Protein AF-A0A7V9KJX8-F1 (afdb_monomer_lite)

Structure (mmCIF, N/CA/C/O backbone):
data_AF-A0A7V9KJX8-F1
#
_entry.id   AF-A0A7V9KJX8-F1
#
loop_
_atom_site.group_PDB
_atom_site.id
_atom_site.type_symbol
_atom_site.label_atom_id
_atom_site.label_alt_id
_atom_site.label_comp_id
_atom_site.label_asym_id
_atom_site.label_entity_id
_atom_site.label_seq_id
_atom_site.pdbx_PDB_ins_code
_atom_site.Cartn_x
_atom_site.Cartn_y
_atom_site.Cartn_z
_atom_site.occupancy
_atom_site.B_iso_or_equiv
_atom_site.auth_seq_id
_atom_site.auth_comp_id
_atom_site.auth_asym_id
_atom_site.auth_atom_id
_atom_site.pdbx_PDB_model_num
ATOM 1 N N . MET A 1 1 ? 19.520 8.390 -4.451 1.00 89.50 1 MET A N 1
ATOM 2 C CA . MET A 1 1 ? 18.160 7.842 -4.255 1.00 89.50 1 MET A CA 1
ATOM 3 C C . MET A 1 1 ? 18.009 6.918 -3.041 1.00 89.50 1 MET A C 1
ATOM 5 O O . MET A 1 1 ? 16.887 6.724 -2.608 1.00 89.50 1 MET A O 1
ATOM 9 N N . ALA A 1 2 ? 19.070 6.344 -2.444 1.00 91.50 2 ALA A N 1
ATOM 10 C CA . ALA A 1 2 ? 18.899 5.399 -1.322 1.00 91.50 2 ALA A CA 1
ATOM 11 C C . ALA A 1 2 ? 18.157 5.995 -0.106 1.00 91.50 2 ALA A C 1
ATOM 13 O O . ALA A 1 2 ? 17.229 5.384 0.414 1.00 91.50 2 ALA A O 1
ATOM 14 N N . PHE A 1 3 ? 18.533 7.205 0.323 1.00 93.56 3 PHE A N 1
ATOM 15 C CA . PHE A 1 3 ? 17.896 7.894 1.453 1.00 93.56 3 PHE A CA 1
ATOM 16 C C . PHE A 1 3 ? 16.408 8.188 1.200 1.00 93.56 3 PHE A C 1
ATOM 18 O O . PHE A 1 3 ? 15.556 7.862 2.022 1.00 93.56 3 PHE A O 1
ATOM 25 N N . THR A 1 4 ? 16.094 8.774 0.046 1.00 94.94 4 THR A N 1
ATOM 26 C CA . THR A 1 4 ? 14.734 9.136 -0.373 1.00 94.94 4 THR A CA 1
ATOM 27 C C . THR A 1 4 ? 13.842 7.911 -0.533 1.00 94.94 4 THR A C 1
ATOM 29 O O . THR A 1 4 ? 12.738 7.893 0.011 1.00 94.94 4 THR A O 1
ATOM 32 N N . LEU A 1 5 ? 14.334 6.855 -1.187 1.00 94.19 5 LEU A N 1
ATOM 33 C CA . LEU A 1 5 ? 13.596 5.602 -1.349 1.00 94.19 5 LEU A CA 1
ATOM 34 C C . LEU A 1 5 ? 13.370 4.899 -0.003 1.00 94.19 5 LEU A C 1
ATOM 36 O O . LEU A 1 5 ? 12.263 4.439 0.272 1.00 94.19 5 LEU A O 1
ATOM 40 N N . GLY A 1 6 ? 14.386 4.883 0.868 1.00 94.81 6 GLY A N 1
ATOM 41 C CA . GLY A 1 6 ? 14.296 4.306 2.211 1.00 94.81 6 GLY A CA 1
ATOM 42 C C . GLY A 1 6 ? 13.261 4.995 3.106 1.00 94.81 6 GLY A C 1
ATOM 43 O O . GLY A 1 6 ? 12.604 4.334 3.906 1.00 94.81 6 GLY A O 1
ATOM 44 N N . PHE A 1 7 ? 13.052 6.305 2.947 1.00 94.00 7 PHE A N 1
ATOM 45 C CA . PHE A 1 7 ? 11.950 7.009 3.611 1.00 94.00 7 PHE A CA 1
ATOM 46 C C . PHE A 1 7 ? 10.600 6.747 2.943 1.00 94.00 7 PHE A C 1
ATOM 48 O O . PHE A 1 7 ? 9.603 6.514 3.630 1.00 94.00 7 PHE A O 1
ATOM 55 N N . HIS A 1 8 ? 10.554 6.781 1.611 1.00 96.62 8 HIS A N 1
ATOM 56 C CA . HIS A 1 8 ? 9.314 6.619 0.864 1.00 96.62 8 HIS A CA 1
ATOM 57 C C . HIS A 1 8 ? 8.680 5.242 1.079 1.00 96.62 8 HIS A C 1
ATOM 59 O O . HIS A 1 8 ? 7.468 5.164 1.262 1.00 96.62 8 HIS A O 1
ATOM 65 N N . ILE A 1 9 ? 9.473 4.166 1.143 1.00 96.00 9 ILE A N 1
ATOM 66 C CA . ILE A 1 9 ? 8.938 2.803 1.282 1.00 96.00 9 ILE A CA 1
ATOM 67 C C . ILE A 1 9 ? 8.135 2.609 2.575 1.00 96.00 9 ILE A C 1
ATOM 69 O O . ILE A 1 9 ? 7.131 1.903 2.579 1.00 96.00 9 ILE A O 1
ATOM 73 N N . ILE A 1 10 ? 8.502 3.302 3.659 1.00 95.44 10 ILE A N 1
ATOM 74 C CA . ILE A 1 10 ? 7.750 3.274 4.923 1.00 95.44 10 ILE A CA 1
ATOM 75 C C . ILE A 1 10 ? 6.333 3.819 4.701 1.00 95.44 10 ILE A C 1
ATOM 77 O O . ILE A 1 10 ? 5.348 3.215 5.130 1.00 95.44 10 ILE A O 1
ATOM 81 N N . LEU A 1 11 ? 6.232 4.960 4.014 1.00 95.88 11 LEU A N 1
ATOM 82 C CA . LEU A 1 11 ? 4.965 5.626 3.717 1.00 95.88 11 LEU A CA 1
ATOM 83 C C . LEU A 1 11 ? 4.159 4.861 2.664 1.00 95.88 11 LEU A C 1
ATOM 85 O O . LEU A 1 11 ? 2.943 4.761 2.796 1.00 95.88 11 LEU A O 1
ATOM 89 N N . SER A 1 12 ? 4.835 4.287 1.670 1.00 95.94 12 SER A N 1
ATOM 90 C CA . SER A 1 12 ? 4.232 3.475 0.615 1.00 95.94 12 SER A CA 1
ATOM 91 C C . SER A 1 12 ? 3.572 2.219 1.192 1.00 95.94 12 SER A C 1
ATOM 93 O O . SER A 1 12 ? 2.381 2.006 0.975 1.00 95.94 12 SER A O 1
ATOM 95 N N . CYS A 1 13 ? 4.268 1.464 2.054 1.00 97.25 13 CYS A N 1
ATOM 96 C CA . CYS A 1 13 ? 3.677 0.317 2.752 1.00 97.25 13 CYS A CA 1
ATOM 97 C C . CYS A 1 13 ? 2.411 0.706 3.528 1.00 97.25 13 CYS A C 1
ATOM 99 O O . CYS A 1 13 ? 1.401 0.001 3.469 1.00 97.25 13 CYS A O 1
ATOM 101 N N . ILE A 1 14 ? 2.448 1.848 4.230 1.00 96.88 14 ILE A N 1
ATOM 102 C CA . ILE A 1 14 ? 1.286 2.388 4.947 1.00 96.88 14 ILE A CA 1
ATOM 103 C C . ILE A 1 14 ? 0.143 2.717 3.985 1.00 96.88 14 ILE A C 1
ATOM 105 O O . ILE A 1 14 ? -0.990 2.328 4.270 1.00 96.88 14 ILE A O 1
ATOM 109 N N . GLY A 1 15 ? 0.428 3.398 2.873 1.00 95.75 15 GLY A N 1
ATOM 110 C CA . GLY A 1 15 ? -0.557 3.723 1.840 1.00 95.75 15 GLY A CA 1
ATOM 111 C C . GLY A 1 15 ? -1.261 2.477 1.311 1.00 95.75 15 GLY A C 1
ATOM 112 O O . GLY A 1 15 ? -2.482 2.422 1.307 1.00 95.75 15 GLY A O 1
ATOM 113 N N . VAL A 1 16 ? -0.502 1.421 1.012 1.00 97.38 16 VAL A N 1
ATOM 114 C CA . VAL A 1 16 ? -1.039 0.174 0.451 1.00 97.38 16 VAL A CA 1
ATOM 115 C C . VAL A 1 16 ? -1.925 -0.593 1.443 1.00 97.38 16 VAL A C 1
ATOM 117 O O . VAL A 1 16 ? -2.997 -1.074 1.074 1.00 97.38 16 VAL A O 1
ATOM 120 N N . ALA A 1 17 ? -1.500 -0.743 2.703 1.00 98.19 17 ALA A N 1
ATOM 121 C CA . ALA A 1 17 ? -2.144 -1.689 3.622 1.00 98.19 17 ALA A CA 1
ATOM 122 C C . ALA A 1 17 ? -3.071 -1.056 4.676 1.00 98.19 17 ALA A C 1
ATOM 124 O O . ALA A 1 17 ? -4.019 -1.707 5.130 1.00 98.19 17 ALA A O 1
ATOM 125 N N . LEU A 1 18 ? -2.860 0.203 5.081 1.00 98.25 18 LEU A N 1
ATOM 126 C CA . LEU A 1 18 ? -3.718 0.853 6.084 1.00 98.25 18 LEU A CA 1
ATOM 127 C C . LEU A 1 18 ? -5.186 0.993 5.625 1.00 98.25 18 LEU A C 1
ATOM 129 O O . LEU A 1 18 ? -6.072 0.749 6.455 1.00 98.25 18 LEU A O 1
ATOM 133 N N . PRO A 1 19 ? -5.492 1.299 4.345 1.00 98.19 19 PRO A N 1
ATOM 134 C CA . PRO A 1 19 ? -6.868 1.314 3.849 1.00 98.19 19 PRO A CA 1
ATOM 135 C C . PRO A 1 19 ? -7.586 -0.028 4.011 1.00 98.19 19 PRO A C 1
ATOM 137 O O . PRO A 1 19 ? -8.769 -0.057 4.355 1.00 98.19 19 PRO A O 1
ATOM 140 N N . ALA A 1 20 ? -6.879 -1.151 3.857 1.00 98.38 20 ALA A N 1
ATOM 141 C CA . ALA A 1 20 ? -7.463 -2.469 4.083 1.00 98.38 20 ALA A CA 1
ATOM 142 C C . ALA A 1 20 ? -7.834 -2.673 5.561 1.00 98.38 20 ALA A C 1
ATOM 144 O O . ALA A 1 20 ? -8.936 -3.131 5.864 1.00 98.38 20 ALA A O 1
ATOM 145 N N . MET A 1 21 ? -6.976 -2.249 6.496 1.00 98.38 21 MET A N 1
ATOM 146 C CA . MET A 1 21 ? -7.280 -2.302 7.935 1.00 98.38 21 MET A CA 1
ATOM 147 C C . MET A 1 21 ? -8.504 -1.443 8.284 1.00 98.38 21 MET A C 1
ATOM 149 O O . MET A 1 21 ? -9.375 -1.871 9.046 1.00 98.38 21 MET A O 1
ATOM 153 N N . MET A 1 22 ? -8.602 -0.247 7.693 1.00 97.94 22 MET A N 1
ATOM 154 C CA . MET A 1 22 ? -9.764 0.638 7.828 1.00 97.94 22 MET A CA 1
ATOM 155 C C . MET A 1 22 ? -11.052 -0.032 7.356 1.00 97.94 22 MET A C 1
ATOM 157 O O . MET A 1 22 ? -12.045 -0.009 8.085 1.00 97.94 22 MET A O 1
ATOM 161 N N . LEU A 1 23 ? -11.027 -0.658 6.177 1.00 98.38 23 LEU A N 1
ATOM 162 C CA . LEU A 1 23 ? -12.183 -1.358 5.625 1.00 98.38 23 LEU A CA 1
ATOM 163 C C . LEU A 1 23 ? -12.586 -2.572 6.456 1.00 98.38 23 LEU A C 1
ATOM 165 O O . LEU A 1 23 ? -13.778 -2.794 6.649 1.00 98.38 23 LEU A O 1
ATOM 169 N N . ILE A 1 24 ? -11.633 -3.337 6.993 1.00 98.56 24 ILE A N 1
ATOM 170 C CA . ILE A 1 24 ? -11.936 -4.466 7.885 1.00 98.56 24 ILE A CA 1
ATOM 171 C C . ILE A 1 24 ? -12.647 -3.967 9.151 1.00 98.56 24 ILE A C 1
ATOM 173 O O . ILE A 1 24 ? -13.655 -4.546 9.570 1.00 98.56 24 ILE A O 1
ATOM 177 N N . ALA A 1 25 ? -12.163 -2.870 9.744 1.00 98.50 25 ALA A N 1
ATOM 178 C CA . ALA A 1 25 ? -12.805 -2.251 10.900 1.00 98.50 25 ALA A CA 1
ATOM 179 C C . ALA A 1 25 ? -14.208 -1.717 10.564 1.00 98.50 25 ALA A C 1
ATOM 181 O O . ALA A 1 25 ? -15.149 -1.955 11.324 1.00 98.50 25 ALA A O 1
ATOM 182 N N . GLU A 1 26 ? -14.383 -1.061 9.413 1.00 98.56 26 GLU A N 1
ATOM 183 C CA . GLU A 1 26 ? -15.695 -0.577 8.980 1.00 98.56 26 GLU A CA 1
ATOM 184 C C . GLU A 1 26 ? -16.665 -1.732 8.707 1.00 98.56 26 GLU A C 1
ATOM 186 O O . GLU A 1 26 ? -17.787 -1.715 9.215 1.00 98.56 26 GLU A O 1
ATOM 191 N N . TYR A 1 27 ? -16.241 -2.754 7.962 1.00 98.50 27 TYR A N 1
ATOM 192 C CA . TYR A 1 27 ? -17.042 -3.943 7.672 1.00 98.50 27 TYR A CA 1
ATOM 193 C C . TYR A 1 27 ? -17.543 -4.595 8.959 1.00 98.50 27 TYR A C 1
ATOM 195 O O . TYR A 1 27 ? -18.741 -4.843 9.107 1.00 98.50 27 TYR A O 1
ATOM 203 N N . ARG A 1 28 ? -16.639 -4.818 9.923 1.00 97.75 28 ARG A N 1
ATOM 204 C CA . ARG A 1 28 ? -16.985 -5.353 11.244 1.00 97.75 28 ARG A CA 1
ATOM 205 C C . ARG A 1 28 ? -18.002 -4.456 11.949 1.00 97.75 28 ARG A C 1
ATOM 207 O O . ARG A 1 28 ? -19.013 -4.961 12.436 1.00 97.75 28 ARG A O 1
ATOM 214 N N . GLY A 1 29 ? -17.747 -3.149 11.981 1.00 97.81 29 GLY A N 1
ATOM 215 C CA . GLY A 1 29 ? -18.630 -2.161 12.598 1.00 97.81 29 GLY A CA 1
ATOM 216 C C . GLY A 1 29 ? -20.040 -2.195 12.024 1.00 97.81 29 GLY A C 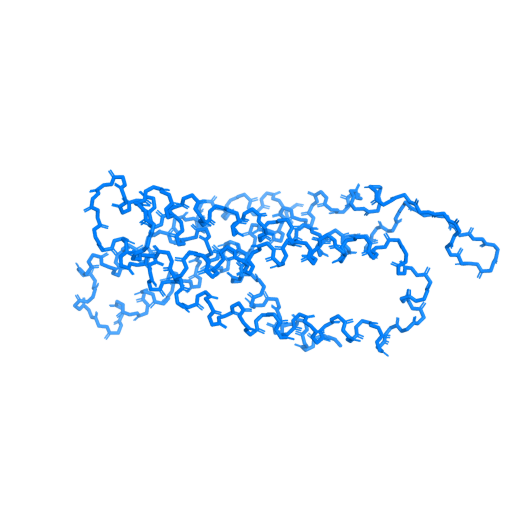1
ATOM 217 O O . GLY A 1 29 ? -21.012 -2.232 12.770 1.00 97.81 29 GLY A O 1
ATOM 218 N N . ARG A 1 30 ? -20.167 -2.281 10.698 1.00 97.12 30 ARG A N 1
ATOM 219 C CA . ARG A 1 30 ? -21.469 -2.330 10.020 1.00 97.12 30 ARG A CA 1
ATOM 220 C C . ARG A 1 30 ? -22.182 -3.657 10.181 1.00 97.12 30 ARG A C 1
ATOM 222 O O . ARG A 1 30 ? -23.383 -3.667 10.422 1.00 97.12 30 ARG A O 1
ATOM 229 N N . LYS A 1 31 ? -21.457 -4.766 10.047 1.00 97.62 31 LYS A N 1
ATOM 230 C CA . LYS A 1 31 ? -22.029 -6.111 10.142 1.00 97.62 31 LYS A CA 1
ATOM 231 C C . LYS A 1 31 ? -22.550 -6.418 11.545 1.00 97.62 31 LYS A C 1
ATOM 233 O O . LYS A 1 31 ? -23.554 -7.108 11.672 1.00 97.62 31 LYS A O 1
ATOM 238 N N . HIS A 1 32 ? -21.869 -5.921 12.576 1.00 96.81 32 HIS A N 1
ATOM 239 C CA . HIS A 1 32 ? -22.172 -6.245 13.972 1.00 96.81 32 HIS A CA 1
ATOM 240 C C . HIS A 1 32 ? -22.785 -5.088 14.773 1.00 96.81 32 HIS A C 1
ATOM 242 O O . HIS A 1 32 ? -23.042 -5.264 15.959 1.00 96.81 32 HIS A O 1
ATOM 248 N N . GLY A 1 33 ? -23.008 -3.917 14.165 1.00 96.12 33 GLY A N 1
ATOM 249 C CA . GLY A 1 33 ? -23.474 -2.726 14.889 1.00 96.12 33 GLY A CA 1
ATOM 250 C C . GLY A 1 33 ? -22.463 -2.215 15.925 1.00 96.12 33 GLY A C 1
ATOM 251 O O . GLY A 1 33 ? -22.847 -1.673 16.957 1.00 96.12 33 GLY A O 1
ATOM 252 N N . ASP A 1 34 ? -21.167 -2.428 15.683 1.00 97.19 34 ASP A N 1
ATOM 253 C CA . ASP A 1 34 ? -20.089 -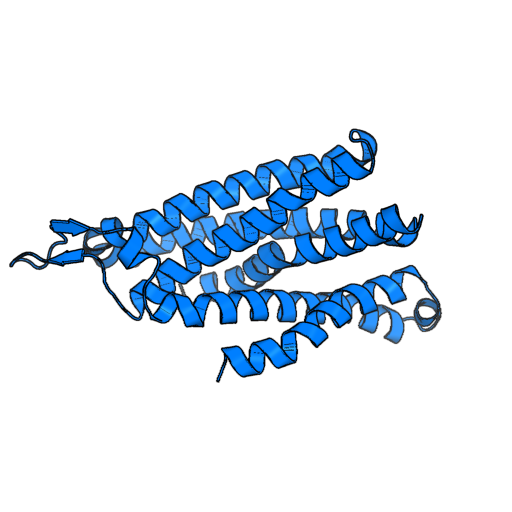2.058 16.601 1.00 97.19 34 ASP A CA 1
ATOM 254 C C . ASP A 1 34 ? -19.596 -0.632 16.304 1.00 97.19 34 ASP A C 1
ATOM 256 O O . ASP A 1 34 ? -18.701 -0.407 15.481 1.00 97.19 34 ASP A O 1
ATOM 260 N N . GLU A 1 35 ? -20.180 0.343 17.002 1.00 97.31 35 GLU A N 1
ATOM 261 C CA . GLU A 1 35 ? -19.825 1.766 16.891 1.00 97.31 35 GLU A CA 1
ATOM 262 C C . GLU A 1 35 ? -18.349 2.049 17.214 1.00 97.31 35 GLU A C 1
ATOM 264 O O . GLU A 1 35 ? -17.760 3.001 16.697 1.00 97.31 35 GLU A O 1
ATOM 269 N N . VAL A 1 36 ? -17.704 1.212 18.032 1.00 97.69 36 VAL A N 1
ATOM 270 C CA . VAL A 1 36 ? -16.283 1.376 18.356 1.00 97.69 36 VAL A CA 1
ATOM 271 C C . VAL A 1 36 ? -15.405 0.970 17.175 1.00 97.69 36 VAL A C 1
ATOM 273 O O . VAL A 1 36 ? -14.393 1.627 16.924 1.00 97.69 36 VAL A O 1
ATOM 276 N N . ALA A 1 37 ? -15.790 -0.061 16.422 1.00 98.12 37 ALA A N 1
ATOM 277 C CA . ALA A 1 37 ? -15.108 -0.432 15.183 1.00 98.12 37 ALA A CA 1
ATOM 278 C C . ALA A 1 37 ? -15.278 0.646 14.092 1.00 98.12 37 ALA A C 1
ATOM 280 O O . ALA A 1 37 ? -14.320 0.960 13.383 1.00 98.12 37 ALA A O 1
ATOM 281 N N . LEU A 1 38 ? -16.450 1.291 14.012 1.00 98.12 38 LEU A N 1
ATOM 282 C CA . LEU A 1 38 ? -16.672 2.437 13.116 1.00 98.12 38 LEU A CA 1
ATOM 283 C C . LEU A 1 38 ? -15.835 3.665 13.518 1.00 98.12 38 LEU A C 1
ATOM 285 O O . LEU A 1 38 ? -15.227 4.308 12.659 1.00 98.12 38 LEU A O 1
ATOM 289 N N . ASP A 1 39 ? -15.753 3.980 14.817 1.00 97.75 39 ASP A N 1
ATOM 290 C CA . ASP A 1 39 ? -14.865 5.032 15.341 1.00 97.75 39 ASP A CA 1
ATOM 291 C C . ASP A 1 39 ? -13.395 4.731 15.013 1.00 97.75 39 ASP A C 1
ATOM 293 O O . ASP A 1 39 ? -12.642 5.631 14.641 1.00 97.75 39 ASP A O 1
ATOM 297 N N . LEU A 1 40 ? -12.987 3.463 15.094 1.00 97.81 40 LEU A N 1
ATOM 298 C CA . LEU A 1 40 ? -11.639 3.024 14.746 1.00 97.81 40 LEU A CA 1
ATOM 299 C C . LEU A 1 40 ? -11.331 3.246 13.258 1.00 97.81 40 LEU A C 1
ATOM 301 O O . LEU A 1 40 ? -10.337 3.900 12.941 1.00 97.81 40 LEU A O 1
ATOM 305 N N . ALA A 1 41 ? -12.218 2.804 12.361 1.00 98.25 41 ALA A N 1
ATOM 306 C CA . ALA A 1 41 ? -12.088 3.022 10.920 1.00 98.25 41 ALA A CA 1
ATOM 307 C C . ALA A 1 41 ? -11.982 4.518 10.567 1.00 98.25 41 ALA A C 1
ATOM 309 O O . ALA A 1 41 ? -11.137 4.914 9.764 1.00 98.25 41 ALA A O 1
ATOM 310 N N . ARG A 1 42 ? -12.782 5.374 11.221 1.00 97.50 42 ARG A N 1
ATOM 311 C CA . ARG A 1 42 ? -12.737 6.836 11.042 1.00 97.50 42 ARG A CA 1
ATOM 312 C C . ARG A 1 42 ? -11.459 7.471 11.595 1.00 97.50 42 ARG A C 1
ATOM 314 O O . ARG A 1 42 ? -10.982 8.474 11.068 1.00 97.50 42 ARG A O 1
ATOM 321 N N . ARG A 1 43 ? -10.904 6.949 12.690 1.00 97.00 43 ARG A N 1
ATOM 322 C CA . ARG A 1 43 ? -9.626 7.432 13.243 1.00 97.00 43 ARG A CA 1
ATOM 323 C C . ARG A 1 43 ? -8.471 7.085 12.318 1.00 97.00 43 ARG A C 1
ATOM 325 O O . ARG A 1 43 ? -7.666 7.960 12.008 1.00 97.00 43 ARG A O 1
ATOM 332 N N . TRP A 1 44 ? -8.420 5.839 11.862 1.00 98.19 44 TRP A N 1
ATOM 333 C CA . TRP A 1 44 ? -7.406 5.380 10.922 1.00 98.19 44 TRP A CA 1
ATOM 334 C C . TRP A 1 44 ? -7.492 6.116 9.589 1.00 98.19 44 TRP A C 1
ATOM 336 O O . TRP A 1 44 ? -6.452 6.495 9.070 1.00 98.19 44 TRP A O 1
ATOM 346 N N . SER A 1 45 ? -8.691 6.460 9.105 1.00 96.81 45 SER A N 1
ATOM 347 C CA . SER A 1 45 ? -8.835 7.235 7.865 1.00 96.81 45 SER A CA 1
ATOM 348 C C . SER A 1 45 ? -8.209 8.624 7.928 1.00 96.81 45 SER A C 1
ATOM 350 O O . SER A 1 45 ? -7.671 9.102 6.936 1.00 96.81 45 SER A O 1
ATOM 352 N N . LYS A 1 46 ? -8.241 9.279 9.093 1.00 95.69 46 LYS A N 1
ATOM 353 C CA . LYS A 1 46 ? -7.559 10.567 9.285 1.00 95.69 46 LYS A CA 1
ATOM 354 C C . LYS A 1 46 ? -6.042 10.409 9.257 1.00 95.69 46 LYS A C 1
ATOM 356 O O . LYS A 1 46 ? -5.364 11.243 8.670 1.00 95.69 46 LYS A O 1
ATOM 361 N N . ALA A 1 47 ? -5.519 9.353 9.883 1.00 95.88 47 ALA A N 1
ATOM 362 C CA . ALA A 1 47 ? -4.091 9.051 9.846 1.00 95.88 47 ALA A CA 1
ATOM 363 C C . ALA A 1 47 ? -3.637 8.700 8.420 1.00 95.88 47 ALA A C 1
ATOM 365 O O . ALA A 1 47 ? -2.646 9.251 7.951 1.00 95.88 47 ALA A O 1
ATOM 366 N N . ALA A 1 48 ? -4.409 7.865 7.717 1.00 95.62 48 ALA A N 1
ATOM 367 C CA . ALA A 1 48 ? -4.171 7.508 6.324 1.00 95.62 48 ALA A CA 1
ATOM 368 C C . ALA A 1 48 ? -4.109 8.749 5.428 1.00 95.62 48 ALA A C 1
ATOM 370 O O . ALA A 1 48 ? -3.181 8.864 4.646 1.00 95.62 48 ALA A O 1
ATOM 371 N N . ALA A 1 49 ? -5.010 9.722 5.604 1.00 93.94 49 ALA A N 1
ATOM 372 C CA . ALA A 1 49 ? -5.000 10.968 4.833 1.00 93.94 49 ALA A CA 1
ATOM 373 C C . ALA A 1 49 ? -3.678 11.742 4.950 1.00 93.94 49 ALA A C 1
ATOM 375 O O . ALA A 1 49 ? -3.113 12.184 3.953 1.00 93.94 49 ALA A O 1
ATOM 376 N N . VAL A 1 50 ? -3.189 11.909 6.183 1.00 95.62 50 VAL A N 1
ATOM 377 C CA . VAL A 1 50 ? -1.947 12.645 6.454 1.00 95.62 50 VAL A CA 1
ATOM 378 C C . VAL A 1 50 ? -0.750 11.884 5.893 1.00 95.62 50 VAL A C 1
ATOM 380 O O . VAL A 1 50 ? 0.089 12.471 5.217 1.00 95.62 50 VAL A O 1
ATOM 383 N N . LEU A 1 51 ? -0.682 10.575 6.141 1.00 95.31 51 LEU A N 1
ATOM 384 C CA . LEU A 1 51 ? 0.431 9.735 5.695 1.00 95.31 51 LEU A CA 1
ATOM 385 C C . LEU A 1 51 ? 0.457 9.597 4.169 1.00 95.31 51 LEU A C 1
ATOM 387 O O . LEU A 1 51 ? 1.531 9.672 3.581 1.00 95.31 51 LEU A O 1
ATOM 391 N N . PHE A 1 52 ? -0.710 9.505 3.530 1.00 93.62 52 PHE A N 1
ATOM 392 C CA . PHE A 1 52 ? -0.860 9.514 2.077 1.00 93.62 52 PHE A CA 1
ATOM 393 C C . PHE A 1 52 ? -0.350 10.822 1.467 1.00 93.62 52 PHE A C 1
ATOM 395 O O . PHE A 1 52 ? 0.411 10.787 0.507 1.00 93.62 52 PHE A O 1
ATOM 402 N N . ALA A 1 53 ? -0.689 11.978 2.050 1.00 94.06 53 ALA A N 1
ATOM 403 C CA . ALA A 1 53 ? -0.203 13.267 1.557 1.00 94.06 53 ALA A CA 1
ATOM 404 C C . ALA A 1 53 ? 1.333 13.373 1.610 1.00 94.06 53 ALA A C 1
ATOM 406 O O . ALA A 1 53 ? 1.954 13.835 0.655 1.00 94.06 53 ALA A O 1
ATOM 407 N N . VAL A 1 54 ? 1.968 12.906 2.692 1.00 95.75 54 VAL A N 1
ATOM 408 C CA . VAL A 1 54 ? 3.442 12.871 2.782 1.00 95.75 54 VAL A CA 1
ATOM 409 C C . VAL A 1 54 ? 4.029 11.832 1.811 1.00 95.75 54 VAL A C 1
ATOM 411 O O . VAL A 1 54 ? 5.050 12.085 1.167 1.00 95.75 54 VAL A O 1
ATOM 414 N N . GLY A 1 55 ? 3.367 10.682 1.656 1.00 94.94 55 GLY A N 1
ATOM 415 C CA . GLY A 1 55 ? 3.716 9.651 0.675 1.00 94.94 55 GLY A CA 1
ATOM 416 C C . GLY A 1 55 ? 3.728 10.191 -0.755 1.00 94.94 55 GLY A C 1
ATOM 417 O O . GLY A 1 55 ? 4.718 10.028 -1.461 1.00 94.94 55 GLY A O 1
ATOM 418 N N . ALA A 1 56 ? 2.691 10.934 -1.143 1.00 93.75 56 ALA A N 1
ATOM 419 C CA . ALA A 1 56 ? 2.577 11.571 -2.452 1.00 93.75 56 ALA A CA 1
ATOM 420 C C . ALA A 1 56 ? 3.743 12.529 -2.748 1.00 93.75 56 ALA A C 1
ATOM 42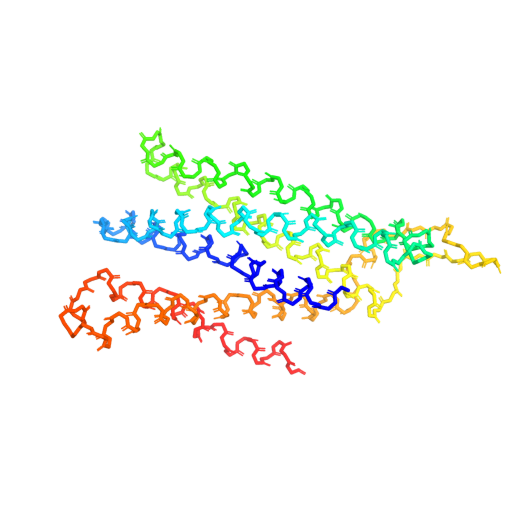2 O O . ALA A 1 56 ? 4.317 12.506 -3.838 1.00 93.75 56 ALA A O 1
ATOM 423 N N . VAL A 1 57 ? 4.138 13.346 -1.764 1.00 95.50 57 VAL A N 1
ATOM 424 C CA . VAL A 1 57 ? 5.268 14.279 -1.912 1.00 95.50 57 VAL A CA 1
ATOM 425 C C . VAL A 1 57 ? 6.577 13.514 -2.097 1.00 95.50 57 VAL A C 1
ATOM 427 O O . VAL A 1 57 ? 7.346 13.817 -3.005 1.00 95.50 57 VAL A O 1
ATOM 430 N N . THR A 1 58 ? 6.825 12.499 -1.269 1.00 95.88 58 THR A N 1
ATOM 431 C CA . THR A 1 58 ? 8.060 11.701 -1.361 1.00 95.88 58 THR A CA 1
ATOM 432 C C . THR A 1 58 ? 8.141 10.883 -2.657 1.00 95.88 58 THR A C 1
ATOM 434 O O . THR A 1 58 ? 9.218 10.808 -3.243 1.00 95.88 58 THR A O 1
ATOM 437 N N . GLY A 1 59 ? 7.021 10.357 -3.165 1.00 93.06 59 GLY A N 1
ATOM 438 C CA . GLY A 1 59 ? 6.968 9.667 -4.462 1.00 93.06 59 GLY A CA 1
ATOM 439 C C . GLY A 1 59 ? 7.193 10.612 -5.647 1.00 93.06 59 GLY A C 1
ATOM 440 O O . GLY A 1 59 ? 7.932 10.293 -6.579 1.00 93.06 59 GLY A O 1
ATOM 441 N N . THR A 1 60 ? 6.651 11.832 -5.565 1.00 93.12 60 THR A N 1
ATOM 442 C CA . THR A 1 60 ? 6.932 12.891 -6.550 1.00 93.12 60 THR A CA 1
ATOM 443 C C . THR A 1 60 ? 8.430 13.190 -6.610 1.00 93.12 60 THR A C 1
ATOM 445 O O . THR A 1 60 ? 9.005 13.214 -7.695 1.00 93.12 60 THR A O 1
ATOM 448 N N . VAL A 1 61 ? 9.089 13.357 -5.455 1.00 95.31 61 VAL A N 1
ATOM 449 C CA . VAL A 1 61 ? 10.546 13.575 -5.392 1.00 95.31 61 VAL A CA 1
ATOM 450 C C . VAL A 1 61 ? 11.303 12.431 -6.071 1.00 95.31 61 VAL A C 1
ATOM 452 O O . VAL A 1 61 ? 12.174 12.702 -6.892 1.00 95.31 61 VAL A O 1
ATOM 455 N N . LEU A 1 62 ? 10.944 11.172 -5.801 1.00 94.31 62 LEU A N 1
ATOM 456 C CA . LEU A 1 62 ? 11.578 10.009 -6.437 1.00 94.31 62 LEU A CA 1
ATOM 457 C C . LEU A 1 62 ? 11.418 9.988 -7.961 1.00 94.31 62 LEU A C 1
ATOM 459 O O . LEU A 1 62 ? 12.368 9.658 -8.668 1.00 94.31 62 LEU A O 1
ATOM 463 N N . SER A 1 63 ? 10.250 10.386 -8.468 1.00 90.06 63 SER A N 1
ATOM 464 C CA . SER A 1 63 ? 9.992 10.463 -9.913 1.00 90.06 63 SER A CA 1
ATOM 465 C C . SER A 1 63 ? 10.944 11.449 -10.600 1.00 90.06 63 SER A C 1
ATOM 467 O O . SER A 1 63 ? 11.509 11.150 -11.652 1.00 90.06 63 SER A O 1
ATOM 469 N N . PHE A 1 64 ? 11.191 12.605 -9.974 1.00 92.62 64 PHE A N 1
ATOM 470 C CA . PHE A 1 64 ? 12.185 13.564 -10.462 1.00 92.62 64 PHE A CA 1
ATOM 471 C C . PHE A 1 64 ? 13.620 13.066 -10.271 1.00 92.62 64 PHE A C 1
ATOM 473 O O . PHE A 1 64 ? 14.445 13.250 -11.163 1.00 92.62 64 PHE A O 1
ATOM 480 N N . GLU A 1 65 ? 13.936 12.420 -9.145 1.00 94.88 65 GLU A N 1
ATOM 481 C CA . GLU A 1 65 ? 15.270 11.861 -8.906 1.00 94.88 65 GLU A CA 1
ATOM 482 C C . GLU A 1 65 ? 15.659 10.812 -9.954 1.00 94.88 65 GLU A C 1
ATOM 484 O O . GLU A 1 65 ? 16.805 10.819 -10.399 1.00 94.88 65 GLU A O 1
ATOM 489 N N . MET A 1 66 ? 14.728 9.962 -10.400 1.00 90.62 66 MET A N 1
ATOM 490 C CA . MET A 1 66 ? 14.980 9.007 -11.486 1.00 90.62 66 MET A CA 1
ATOM 491 C C . MET A 1 66 ? 15.409 9.721 -12.776 1.00 90.62 66 MET A C 1
ATOM 493 O O . MET A 1 66 ? 16.425 9.362 -13.367 1.00 90.62 66 MET A O 1
ATOM 497 N N . GLY A 1 67 ? 14.698 10.780 -13.176 1.00 90.50 67 GLY A N 1
ATOM 498 C CA . GLY A 1 67 ? 15.035 11.572 -14.366 1.00 90.50 67 GLY A CA 1
ATOM 499 C C . GLY A 1 67 ? 16.342 12.360 -14.242 1.00 90.50 67 GLY A C 1
ATOM 500 O O . GLY A 1 67 ? 17.142 12.394 -15.174 1.00 90.50 67 GLY A O 1
ATOM 501 N N . LEU A 1 68 ? 16.572 12.987 -13.087 1.00 95.12 68 LEU A N 1
ATOM 502 C CA . LEU A 1 68 ? 17.707 13.889 -12.873 1.00 95.12 68 LEU A CA 1
ATOM 503 C C . LEU A 1 68 ? 19.013 13.147 -12.577 1.00 95.12 68 LEU A C 1
ATOM 505 O O . LEU A 1 68 ? 20.076 13.579 -13.020 1.00 95.12 68 LEU A O 1
ATOM 509 N N . LEU A 1 69 ? 18.952 12.055 -11.813 1.00 95.81 69 LEU A N 1
ATOM 510 C CA . LEU A 1 69 ? 20.140 11.321 -11.368 1.00 95.81 69 LEU A CA 1
ATOM 511 C C . LEU A 1 69 ? 20.511 10.176 -12.314 1.00 95.81 69 LEU A C 1
ATOM 513 O O . LEU A 1 69 ? 21.675 9.779 -12.342 1.00 95.81 69 LEU A O 1
ATOM 517 N N . TRP A 1 70 ? 19.559 9.677 -13.110 1.00 94.25 70 TRP A N 1
ATOM 518 C CA . TRP A 1 70 ? 19.776 8.576 -14.054 1.00 94.25 70 TRP A CA 1
ATOM 519 C C . TRP A 1 70 ? 19.344 8.919 -15.491 1.00 94.25 70 TRP A C 1
ATOM 521 O O . TRP A 1 70 ? 18.648 8.127 -16.129 1.00 94.25 70 TRP A O 1
ATOM 531 N N . PRO A 1 71 ? 19.789 10.056 -16.061 1.00 93.94 71 PRO A N 1
ATOM 532 C CA . PRO A 1 71 ? 19.276 10.550 -17.339 1.00 93.94 71 PRO A CA 1
ATOM 533 C C . PRO A 1 71 ? 19.527 9.580 -18.497 1.00 93.94 71 PRO A C 1
ATOM 535 O O . PRO A 1 71 ? 18.609 9.292 -19.249 1.00 93.94 71 PRO A O 1
ATOM 538 N N . ARG A 1 72 ? 20.727 8.989 -18.597 1.00 93.19 72 ARG A N 1
ATOM 539 C CA . ARG A 1 72 ? 21.053 8.013 -19.659 1.00 93.19 72 ARG A CA 1
ATOM 540 C C . ARG A 1 72 ? 20.253 6.716 -19.549 1.00 93.19 72 ARG A C 1
ATOM 542 O O . ARG A 1 72 ? 19.975 6.071 -20.551 1.00 93.19 72 ARG A O 1
ATOM 549 N N . PHE A 1 73 ? 19.919 6.311 -18.325 1.00 91.75 73 PHE A N 1
ATOM 550 C CA . PHE A 1 73 ? 19.090 5.131 -18.099 1.00 91.75 73 PHE A CA 1
ATOM 551 C C . PHE A 1 73 ? 17.649 5.405 -18.536 1.00 91.75 73 PHE A C 1
ATOM 553 O O . PHE A 1 73 ? 17.062 4.598 -19.252 1.00 91.75 73 PHE A O 1
ATOM 560 N N . MET A 1 74 ? 17.113 6.569 -18.161 1.00 92.06 74 MET A N 1
ATOM 561 C CA . MET A 1 74 ? 15.774 7.005 -18.554 1.00 92.06 74 MET A CA 1
ATOM 562 C C . MET A 1 74 ? 15.658 7.252 -20.060 1.00 92.06 74 MET A C 1
ATOM 564 O O . MET A 1 74 ? 14.661 6.857 -20.651 1.00 92.06 74 MET A O 1
ATOM 568 N N . GLU A 1 75 ? 16.674 7.845 -20.687 1.00 91.38 75 GLU A N 1
ATOM 569 C CA . GLU A 1 75 ? 16.742 8.053 -22.139 1.00 91.38 75 GLU A CA 1
ATOM 570 C C . GLU A 1 75 ? 16.683 6.724 -22.893 1.00 91.38 75 GLU A C 1
ATOM 572 O O . GLU A 1 75 ? 15.911 6.574 -23.832 1.00 91.38 75 GLU A O 1
ATOM 577 N N . ARG A 1 76 ? 17.454 5.732 -22.438 1.00 90.69 76 ARG A N 1
ATOM 578 C CA . ARG A 1 76 ? 17.586 4.460 -23.147 1.00 90.69 76 ARG A CA 1
ATOM 579 C C . ARG A 1 76 ? 16.439 3.491 -22.895 1.00 90.69 76 ARG A C 1
ATOM 581 O O . ARG A 1 76 ? 16.039 2.779 -23.803 1.00 90.69 76 ARG A O 1
ATOM 588 N N . PHE A 1 77 ? 15.944 3.412 -21.663 1.00 91.75 77 PHE A N 1
ATOM 589 C CA . PHE A 1 77 ? 15.008 2.363 -21.245 1.00 91.75 77 PHE A CA 1
ATOM 590 C C . PHE A 1 77 ? 13.657 2.890 -20.762 1.00 91.75 77 PHE A C 1
ATOM 592 O O . PHE A 1 77 ? 12.755 2.091 -20.500 1.00 91.75 77 PHE A O 1
ATOM 599 N N . GLY A 1 78 ? 13.483 4.211 -20.671 1.00 89.31 78 GLY A N 1
ATOM 600 C CA . GLY A 1 78 ? 12.256 4.832 -20.174 1.00 89.31 78 GLY A CA 1
ATOM 601 C C . GLY A 1 78 ? 11.008 4.416 -20.949 1.00 89.31 78 GLY A C 1
ATOM 602 O O . GLY A 1 78 ? 9.952 4.260 -20.346 1.00 89.31 78 GLY A O 1
ATOM 603 N N . GLU A 1 79 ? 11.117 4.144 -22.251 1.00 88.50 79 GLU A N 1
ATOM 604 C CA . GLU A 1 79 ? 9.991 3.652 -23.055 1.00 88.50 79 GLU A CA 1
ATOM 605 C C . GLU A 1 79 ? 9.528 2.240 -22.661 1.00 88.50 79 GLU A C 1
ATOM 607 O O . GLU A 1 79 ? 8.351 1.910 -22.803 1.00 88.50 79 GLU A O 1
ATOM 612 N N . VAL A 1 80 ? 10.427 1.404 -22.129 1.00 87.19 80 VAL A N 1
ATOM 613 C CA . VAL A 1 80 ? 10.127 0.007 -21.782 1.00 87.19 80 VAL A CA 1
ATOM 614 C C . VAL A 1 80 ? 9.315 -0.064 -20.491 1.00 87.19 80 VAL A C 1
ATOM 616 O O . VAL A 1 80 ? 8.243 -0.668 -20.453 1.00 87.19 80 VAL A O 1
ATOM 619 N N . PHE A 1 81 ? 9.810 0.573 -19.427 1.00 82.81 81 PHE A N 1
ATOM 620 C CA . PHE A 1 81 ? 9.191 0.511 -18.099 1.00 82.81 81 PHE A CA 1
ATOM 621 C C . PHE A 1 81 ? 8.311 1.724 -17.774 1.00 82.81 81 PHE A C 1
ATOM 623 O O . PHE A 1 81 ? 7.568 1.691 -16.794 1.00 82.81 81 PHE A O 1
ATOM 630 N N . GLY A 1 82 ? 8.329 2.779 -18.595 1.00 87.00 82 GLY A N 1
ATOM 631 C CA . GLY A 1 82 ? 7.509 3.980 -18.405 1.00 87.00 82 GLY A CA 1
ATOM 632 C C . GLY A 1 82 ? 6.009 3.688 -18.379 1.00 87.00 82 GLY A C 1
ATOM 633 O O . GLY A 1 82 ? 5.260 4.361 -17.674 1.00 87.00 82 GLY A O 1
ATOM 634 N N . THR A 1 83 ? 5.575 2.616 -19.052 1.00 89.00 83 THR A N 1
ATOM 635 C CA . THR A 1 83 ? 4.194 2.120 -18.952 1.00 89.00 83 THR A CA 1
ATOM 636 C C . THR A 1 83 ? 3.833 1.728 -17.513 1.00 89.00 83 THR A C 1
ATOM 638 O O . THR A 1 83 ? 2.721 2.005 -17.074 1.00 89.00 83 THR A O 1
ATOM 641 N N . GLY A 1 84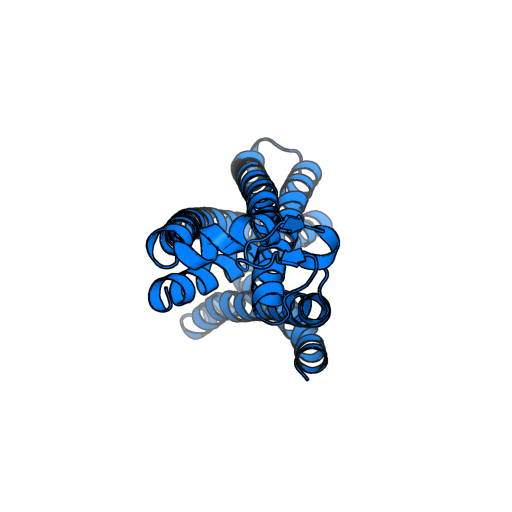 ? 4.766 1.151 -16.746 1.00 92.19 84 GLY A N 1
ATOM 642 C CA . GLY A 1 84 ? 4.562 0.836 -15.329 1.00 92.19 84 GLY A CA 1
ATOM 643 C C . GLY A 1 84 ? 4.285 2.086 -14.496 1.00 92.19 84 GLY A C 1
ATOM 644 O O . GLY A 1 84 ? 3.269 2.149 -13.810 1.00 92.19 84 GLY A O 1
ATOM 645 N N . PHE A 1 85 ? 5.105 3.130 -14.633 1.00 91.62 85 PHE A N 1
ATOM 646 C CA . PHE A 1 85 ? 4.876 4.407 -13.941 1.00 91.62 85 PHE A CA 1
ATOM 647 C C . PHE A 1 85 ? 3.583 5.113 -14.382 1.00 91.62 85 PHE A C 1
ATOM 649 O O . PHE A 1 85 ? 2.898 5.730 -13.568 1.00 91.62 85 PHE A O 1
ATOM 656 N N . ALA A 1 86 ? 3.188 4.996 -15.653 1.00 92.50 86 ALA A N 1
ATOM 657 C CA . ALA A 1 86 ? 1.907 5.533 -16.113 1.00 92.50 86 ALA A CA 1
ATOM 658 C C . ALA A 1 86 ? 0.712 4.828 -15.441 1.00 92.50 86 ALA A C 1
ATOM 660 O O . ALA A 1 86 ? -0.236 5.487 -15.007 1.00 92.50 86 ALA A O 1
ATOM 661 N N . ILE A 1 87 ? 0.768 3.497 -15.318 1.00 94.62 87 ILE A N 1
ATOM 662 C CA . ILE A 1 87 ? -0.257 2.704 -14.625 1.00 94.62 87 ILE A CA 1
ATOM 663 C C . ILE A 1 87 ? -0.279 3.041 -13.128 1.00 94.62 87 ILE A C 1
ATOM 665 O O . ILE A 1 87 ? -1.362 3.228 -12.568 1.00 94.62 87 ILE A O 1
ATOM 669 N N . GLU A 1 88 ? 0.887 3.190 -12.492 1.00 94.94 88 GLU A N 1
ATOM 670 C CA . GLU A 1 88 ? 0.984 3.672 -11.110 1.00 94.94 88 GLU A CA 1
ATOM 671 C C . GLU A 1 88 ? 0.253 5.010 -10.953 1.00 94.94 88 GLU A C 1
ATOM 673 O O . GLU A 1 88 ? -0.575 5.141 -10.056 1.00 94.94 88 GLU A O 1
ATOM 678 N N . GLY A 1 89 ? 0.477 5.970 -11.857 1.00 94.19 89 GLY A N 1
ATOM 679 C CA . GLY A 1 89 ? -0.207 7.263 -11.836 1.00 94.19 89 GLY A CA 1
ATOM 680 C C . GLY A 1 89 ? -1.735 7.134 -11.850 1.00 94.19 89 GLY A C 1
ATOM 681 O O . GLY A 1 89 ? -2.417 7.789 -11.062 1.00 94.19 89 GLY A O 1
ATOM 682 N N . ILE A 1 90 ? -2.291 6.250 -12.686 1.00 96.50 90 ILE A N 1
ATOM 683 C CA . ILE A 1 90 ? -3.743 5.993 -12.743 1.00 96.50 90 ILE A CA 1
ATOM 684 C C . ILE A 1 90 ? -4.257 5.472 -11.397 1.00 96.50 90 ILE A C 1
ATOM 686 O O . ILE A 1 90 ? -5.275 5.955 -10.885 1.00 96.50 90 ILE A O 1
ATOM 690 N N . PHE A 1 91 ? -3.561 4.500 -10.811 1.00 97.56 91 PHE A N 1
ATOM 691 C CA . PHE A 1 91 ? -3.939 3.950 -9.516 1.00 97.56 91 PHE A CA 1
ATOM 692 C C . PHE A 1 91 ? -3.781 4.975 -8.394 1.00 97.56 91 PHE A C 1
ATOM 694 O O . PHE A 1 91 ? -4.716 5.157 -7.623 1.00 97.56 91 PHE A O 1
ATOM 701 N N . PHE A 1 92 ? -2.683 5.723 -8.356 1.00 94.88 92 PHE A N 1
ATOM 702 C CA . PHE A 1 92 ? -2.444 6.775 -7.373 1.00 94.88 92 PHE A CA 1
ATOM 703 C C . PHE A 1 92 ? -3.543 7.849 -7.393 1.00 94.88 92 PHE A C 1
ATOM 705 O O . PHE A 1 92 ? -4.086 8.212 -6.348 1.00 94.88 92 PHE A O 1
ATOM 712 N N . PHE A 1 93 ? -3.942 8.329 -8.577 1.00 95.62 93 PHE A N 1
ATOM 713 C CA . PHE A 1 93 ? -5.050 9.283 -8.687 1.00 95.62 93 PHE A CA 1
ATOM 714 C C . PHE A 1 93 ? -6.391 8.666 -8.281 1.00 95.62 93 PHE A C 1
ATOM 716 O O . PHE A 1 93 ? -7.183 9.320 -7.599 1.00 95.62 93 PHE A O 1
ATOM 723 N N . THR A 1 94 ? -6.644 7.409 -8.655 1.00 97.62 94 THR A N 1
ATOM 724 C CA . THR A 1 94 ? -7.847 6.678 -8.225 1.00 97.62 94 THR A CA 1
ATOM 725 C C . THR A 1 94 ? -7.897 6.581 -6.701 1.00 97.62 94 THR A C 1
ATOM 727 O O . THR A 1 94 ? -8.913 6.907 -6.085 1.00 97.62 94 THR A O 1
ATOM 730 N N . GLU A 1 95 ? -6.784 6.205 -6.081 1.00 96.25 95 GLU A N 1
ATOM 731 C CA . GLU A 1 95 ? -6.631 6.125 -4.636 1.00 96.25 95 GLU A CA 1
ATOM 732 C C . GLU A 1 95 ? -6.896 7.485 -3.977 1.00 96.25 95 GLU A C 1
ATOM 734 O O . GLU A 1 95 ? -7.734 7.576 -3.079 1.00 96.25 95 GLU A O 1
ATOM 739 N N . ALA A 1 96 ? -6.283 8.564 -4.475 1.00 95.69 96 ALA A N 1
ATOM 740 C CA . ALA A 1 96 ? -6.465 9.919 -3.955 1.00 95.69 96 ALA A CA 1
ATOM 741 C C . ALA A 1 96 ? -7.933 10.382 -4.003 1.00 95.69 96 ALA A C 1
ATOM 743 O O . ALA A 1 96 ? -8.451 10.932 -3.023 1.00 95.69 96 ALA A O 1
ATOM 744 N N . ILE A 1 97 ? -8.625 10.131 -5.123 1.00 97.50 97 ILE A N 1
ATOM 745 C CA . ILE A 1 97 ? -10.046 10.466 -5.294 1.00 97.50 97 ILE A CA 1
ATOM 746 C C . ILE A 1 97 ? -10.884 9.725 -4.251 1.00 97.50 97 ILE A C 1
ATOM 748 O O . ILE A 1 97 ? -11.672 10.342 -3.529 1.00 97.50 97 ILE A O 1
ATOM 752 N N . PHE A 1 98 ? -10.713 8.407 -4.140 1.00 97.88 98 PHE A N 1
ATOM 753 C CA . PHE A 1 98 ? -11.541 7.603 -3.248 1.00 97.88 98 PHE A CA 1
ATOM 754 C C . PHE A 1 98 ? -11.187 7.786 -1.768 1.00 97.88 98 PHE A C 1
ATOM 756 O O . PHE A 1 98 ? -12.094 7.752 -0.938 1.00 97.88 98 PHE A O 1
ATOM 763 N N . ILE A 1 99 ? -9.935 8.100 -1.416 1.00 96.4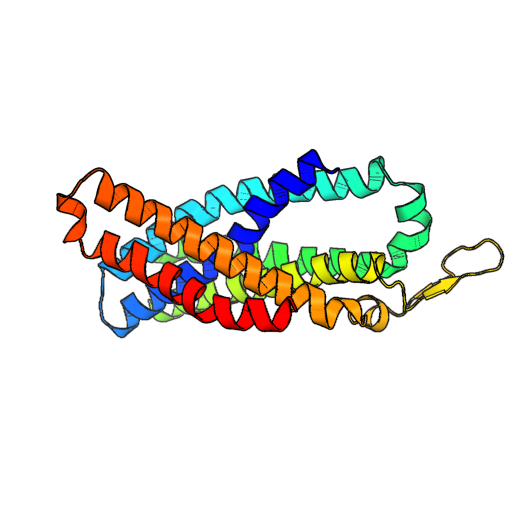4 99 ILE A N 1
ATOM 764 C CA . ILE A 1 99 ? -9.559 8.538 -0.062 1.00 96.44 99 ILE A CA 1
ATOM 765 C C . ILE A 1 99 ? -10.343 9.793 0.324 1.00 96.44 99 ILE A C 1
ATOM 767 O O . ILE A 1 99 ? -10.933 9.842 1.409 1.00 96.44 99 ILE A O 1
ATOM 771 N N . ALA A 1 100 ? -10.405 10.794 -0.559 1.00 96.38 100 ALA A N 1
ATOM 772 C CA . ALA A 1 100 ? -11.176 12.006 -0.303 1.00 96.38 100 ALA A CA 1
ATOM 773 C C . ALA A 1 100 ? -12.673 11.692 -0.141 1.00 96.38 100 ALA A C 1
ATOM 775 O O . ALA A 1 100 ? -13.295 12.128 0.834 1.00 96.38 100 ALA A O 1
ATOM 776 N N . VAL A 1 101 ? -13.246 10.883 -1.041 1.00 97.81 101 VAL A N 1
ATOM 777 C CA . VAL A 1 101 ? -14.650 10.445 -0.955 1.00 97.81 101 VAL A CA 1
ATOM 778 C C . VAL A 1 101 ? -14.924 9.720 0.361 1.00 97.81 101 VAL A C 1
ATOM 780 O O . VAL A 1 101 ? -15.905 10.042 1.025 1.00 97.81 101 VAL A O 1
ATOM 783 N N . TYR A 1 102 ? -14.057 8.801 0.782 1.00 97.88 102 TYR A N 1
ATOM 784 C CA . TYR A 1 102 ? -14.208 8.051 2.027 1.00 97.88 102 TYR A CA 1
ATOM 785 C C . TYR A 1 102 ? -14.146 8.977 3.252 1.00 97.88 102 TYR A C 1
ATOM 787 O O . TYR A 1 102 ? -15.019 8.959 4.116 1.00 97.88 102 TYR A O 1
ATOM 795 N N . ILE A 1 103 ? -13.162 9.876 3.327 1.00 95.81 103 ILE A N 1
ATOM 796 C CA . ILE A 1 103 ? -13.005 10.780 4.478 1.00 95.81 103 ILE A CA 1
ATOM 797 C C . ILE A 1 103 ? -14.185 11.748 4.608 1.00 95.81 103 ILE A C 1
ATOM 799 O O . ILE A 1 103 ? -14.714 11.941 5.708 1.00 95.81 103 ILE A O 1
ATOM 803 N N . TYR A 1 104 ? -14.614 12.365 3.507 1.00 95.75 104 TYR A N 1
ATOM 804 C CA . TYR A 1 104 ? -15.728 13.318 3.527 1.00 95.75 104 TYR A CA 1
ATOM 805 C C . TYR A 1 104 ? -17.101 12.631 3.466 1.00 95.75 104 TYR A C 1
ATOM 807 O O . TYR A 1 104 ? -18.126 13.242 3.787 1.00 95.75 104 TYR A O 1
ATOM 815 N N . GLY A 1 105 ? -17.126 11.348 3.110 1.00 96.50 105 GLY A N 1
ATOM 816 C CA . GLY A 1 105 ? -18.315 10.523 2.955 1.00 96.50 105 GLY A CA 1
ATOM 817 C C . GLY A 1 105 ? -18.950 10.094 4.270 1.00 96.50 105 GLY A C 1
ATOM 818 O O . GLY A 1 105 ? -20.144 9.804 4.275 1.00 96.50 105 GLY A O 1
ATOM 819 N N . TRP A 1 106 ? -18.223 10.100 5.395 1.00 95.31 106 TRP A N 1
ATOM 820 C CA . TRP A 1 106 ? -18.711 9.593 6.692 1.00 95.31 106 TRP A CA 1
ATOM 821 C C . TRP A 1 106 ? -20.068 10.153 7.143 1.00 95.31 106 TRP A C 1
ATOM 823 O O . TRP A 1 106 ? -20.800 9.471 7.857 1.00 95.31 106 TRP A O 1
ATOM 833 N N . LYS A 1 107 ? -20.388 11.398 6.766 1.00 93.94 107 LYS A N 1
ATOM 834 C CA . LYS A 1 107 ? -21.675 12.057 7.064 1.00 93.94 107 LYS A CA 1
ATOM 835 C C . LYS A 1 107 ? -22.596 12.199 5.844 1.00 93.94 107 LYS A C 1
ATOM 837 O O . LYS A 1 107 ? -23.715 12.671 6.002 1.00 93.94 107 LYS A O 1
ATOM 842 N N . ARG A 1 108 ? -22.120 11.867 4.639 1.00 95.25 108 ARG A N 1
ATOM 843 C CA . ARG A 1 108 ? -22.812 12.122 3.360 1.00 95.25 108 ARG A CA 1
ATOM 844 C C . ARG A 1 108 ? -23.287 10.848 2.661 1.00 95.25 108 ARG A C 1
ATOM 846 O O . ARG A 1 108 ? -24.254 10.897 1.912 1.00 95.25 108 ARG A O 1
ATOM 853 N N . LEU A 1 109 ? -22.622 9.720 2.895 1.00 96.06 109 LEU A N 1
ATOM 854 C CA . LEU A 1 109 ? -22.931 8.434 2.280 1.00 96.06 109 LEU A CA 1
ATOM 855 C C . LEU A 1 109 ? -23.689 7.531 3.253 1.00 96.06 109 LEU A C 1
ATOM 857 O O . LEU A 1 109 ? -23.436 7.514 4.459 1.00 96.06 109 LEU A O 1
ATOM 861 N N . ARG A 1 110 ? -24.610 6.729 2.708 1.00 94.19 110 ARG A N 1
ATOM 862 C CA . ARG A 1 110 ? -25.270 5.651 3.456 1.00 94.19 110 ARG A CA 1
ATOM 863 C C . ARG A 1 110 ? -24.239 4.604 3.852 1.00 94.19 110 ARG A C 1
ATOM 865 O O . ARG A 1 110 ? -23.258 4.413 3.144 1.00 94.19 110 ARG A O 1
ATOM 872 N N . GLY A 1 111 ? -24.497 3.876 4.936 1.00 93.62 111 GLY A N 1
ATOM 873 C CA . GLY A 1 111 ? -23.491 3.021 5.555 1.00 93.62 111 GLY A CA 1
ATOM 874 C C . GLY A 1 111 ? -22.731 2.099 4.593 1.00 93.62 111 GLY A C 1
ATOM 875 O O . GLY A 1 111 ? -21.533 2.256 4.400 1.00 93.62 111 GLY A O 1
ATOM 876 N N . TRP A 1 112 ? -23.417 1.177 3.924 1.00 97.00 112 TRP A N 1
ATOM 877 C CA . TRP A 1 112 ? -22.745 0.285 2.974 1.00 97.00 112 TRP A CA 1
ATOM 878 C C . TRP A 1 112 ? -22.189 1.002 1.737 1.00 97.00 112 TRP A C 1
ATOM 880 O O . TRP A 1 112 ? -21.159 0.587 1.224 1.00 97.00 112 TRP A O 1
ATOM 890 N N . ALA A 1 113 ? -22.800 2.105 1.294 1.00 97.69 113 ALA A N 1
ATOM 891 C CA . ALA A 1 113 ? -22.248 2.913 0.204 1.00 97.69 113 ALA A CA 1
ATOM 892 C C . ALA A 1 113 ? -20.906 3.562 0.594 1.00 97.69 113 ALA A C 1
ATOM 894 O O . ALA A 1 113 ? -19.992 3.620 -0.220 1.00 97.69 113 ALA A O 1
ATOM 895 N N . HIS A 1 114 ? -20.764 3.992 1.851 1.00 98.25 114 HIS A N 1
ATOM 896 C CA . HIS A 1 114 ? -19.496 4.469 2.395 1.00 98.25 114 HIS A CA 1
ATOM 897 C C . HIS A 1 114 ? -18.431 3.366 2.388 1.00 98.25 114 HIS A C 1
ATOM 899 O O . HIS A 1 114 ? -17.343 3.578 1.864 1.00 98.25 114 HIS A O 1
ATOM 905 N N . PHE A 1 115 ? -18.765 2.173 2.886 1.00 98.31 115 PHE A N 1
ATOM 906 C CA . PHE A 1 115 ? -17.851 1.027 2.865 1.00 98.31 115 PHE A CA 1
ATOM 907 C C . PHE A 1 115 ? -17.360 0.725 1.442 1.00 98.31 115 PHE A C 1
ATOM 909 O O . PHE A 1 115 ? -16.158 0.634 1.202 1.00 98.31 115 PHE A O 1
ATOM 916 N N . TRP A 1 116 ? -18.281 0.649 0.476 1.00 98.31 116 TRP A N 1
ATOM 917 C CA . TRP A 1 116 ? -17.929 0.395 -0.921 1.00 98.31 116 TRP A CA 1
ATOM 918 C C . TRP A 1 116 ? -17.093 1.513 -1.546 1.00 98.31 116 TRP A C 1
ATOM 920 O O . TRP A 1 116 ? -16.288 1.227 -2.425 1.00 98.31 116 TRP A O 1
ATOM 930 N N . SER A 1 117 ? -17.201 2.756 -1.065 1.00 97.94 117 SER A N 1
ATOM 931 C CA . SER A 1 117 ? -16.319 3.841 -1.514 1.00 97.94 117 SER A CA 1
ATOM 932 C C . SER A 1 117 ? -14.859 3.660 -1.086 1.00 97.94 117 SER A C 1
ATOM 934 O O . SER A 1 117 ? -13.973 4.217 -1.721 1.00 97.94 117 SER A O 1
ATOM 936 N N . GLY A 1 118 ? -14.580 2.866 -0.047 1.00 98.00 118 GLY A N 1
ATOM 937 C CA . GLY A 1 118 ? -13.205 2.576 0.357 1.00 98.00 118 GLY A CA 1
ATOM 938 C C . GLY A 1 118 ? -12.563 1.411 -0.403 1.00 98.00 118 GLY A C 1
ATOM 939 O O . GLY A 1 118 ? -11.341 1.329 -0.450 1.00 98.00 118 GLY A O 1
ATOM 940 N N . VAL A 1 119 ? -13.345 0.525 -1.032 1.00 98.44 119 VAL A N 1
ATOM 941 C CA . VAL A 1 119 ? -12.812 -0.641 -1.768 1.00 98.44 119 VAL A CA 1
ATOM 942 C C . VAL A 1 119 ? -11.869 -0.242 -2.913 1.00 98.44 119 VAL A C 1
ATOM 944 O O . VAL A 1 119 ? -10.783 -0.820 -2.991 1.00 98.44 119 VAL A O 1
ATOM 947 N N . PRO A 1 120 ? -12.189 0.766 -3.749 1.00 98.50 120 PRO A N 1
ATOM 948 C CA . PRO A 1 120 ? -11.268 1.246 -4.775 1.00 98.50 120 PRO A CA 1
ATOM 949 C C . PRO A 1 120 ? -9.922 1.727 -4.232 1.00 98.50 120 PRO A C 1
ATOM 951 O O . PRO A 1 120 ? -8.934 1.597 -4.938 1.00 98.50 120 PRO A O 1
ATOM 954 N N . ILE A 1 121 ? -9.858 2.216 -2.987 1.00 98.25 121 ILE A N 1
ATOM 955 C CA . ILE A 1 121 ? -8.599 2.631 -2.347 1.00 98.25 121 ILE A CA 1
ATOM 956 C C . ILE A 1 121 ? -7.658 1.428 -2.219 1.00 98.25 121 ILE A C 1
ATOM 958 O O . ILE A 1 121 ? -6.508 1.494 -2.628 1.00 98.25 121 ILE A O 1
ATOM 962 N N . VAL A 1 122 ? -8.162 0.297 -1.711 1.00 98.31 122 VAL A N 1
ATOM 963 C CA . VAL A 1 122 ? -7.364 -0.931 -1.548 1.00 98.31 122 VAL A CA 1
ATOM 964 C C . VAL A 1 122 ? -6.960 -1.513 -2.898 1.00 98.31 122 VAL A C 1
ATOM 966 O O . VAL A 1 122 ? -5.808 -1.894 -3.082 1.00 98.31 122 VAL A O 1
ATOM 969 N N . VAL A 1 123 ? -7.893 -1.571 -3.852 1.00 98.50 123 VAL A N 1
ATOM 970 C CA . VAL A 1 123 ? -7.604 -2.087 -5.200 1.00 98.50 123 VAL A CA 1
ATOM 971 C C . VAL A 1 123 ? -6.550 -1.224 -5.891 1.00 98.50 123 VAL A C 1
ATOM 973 O O . VAL A 1 123 ? -5.623 -1.760 -6.492 1.00 98.50 123 VAL A O 1
ATOM 976 N N . ALA A 1 124 ? -6.662 0.098 -5.765 1.00 98.06 124 ALA A N 1
ATOM 977 C CA . ALA A 1 124 ? -5.695 1.025 -6.319 1.00 98.06 124 ALA A CA 1
ATOM 978 C C . ALA A 1 124 ? -4.328 0.918 -5.638 1.00 98.06 124 ALA A C 1
ATOM 980 O O . ALA A 1 124 ? -3.331 0.831 -6.341 1.00 98.06 124 ALA A O 1
ATOM 981 N N . GLY A 1 125 ? -4.269 0.810 -4.308 1.00 97.50 125 GLY A N 1
ATOM 982 C CA . GLY A 1 125 ? -3.011 0.586 -3.593 1.00 97.50 125 GLY A CA 1
ATOM 983 C C . GLY A 1 125 ? -2.296 -0.695 -4.044 1.00 97.50 125 GLY A C 1
ATOM 984 O O . GLY A 1 125 ? -1.091 -0.683 -4.283 1.00 97.50 125 GLY A O 1
ATOM 985 N N . ILE A 1 126 ? -3.036 -1.793 -4.247 1.00 98.19 126 ILE A N 1
ATOM 986 C CA . ILE A 1 126 ? -2.480 -3.050 -4.782 1.00 98.19 126 ILE A CA 1
ATOM 987 C C . ILE A 1 126 ? -1.995 -2.868 -6.228 1.00 98.19 126 ILE A C 1
ATOM 989 O O . ILE A 1 126 ? -0.902 -3.318 -6.566 1.00 98.19 126 ILE A O 1
ATOM 993 N N . GLY A 1 127 ? -2.783 -2.203 -7.077 1.00 97.62 127 GLY A N 1
ATOM 994 C CA . GLY A 1 127 ? -2.423 -1.934 -8.471 1.00 97.62 127 GLY A CA 1
ATOM 995 C C . GLY A 1 127 ? -1.209 -1.012 -8.619 1.00 97.62 127 GLY A C 1
ATOM 996 O O . GLY A 1 127 ? -0.334 -1.266 -9.448 1.00 97.62 127 GLY A O 1
ATOM 997 N N . GLY A 1 128 ? -1.109 0.024 -7.785 1.00 96.69 128 GLY A N 1
ATOM 998 C CA . GLY A 1 128 ? 0.048 0.913 -7.709 1.00 96.69 128 GLY A CA 1
ATOM 999 C C . GLY A 1 128 ? 1.299 0.160 -7.259 1.00 96.69 128 GLY A C 1
ATOM 1000 O O . GLY A 1 128 ? 2.318 0.207 -7.945 1.00 96.69 128 GLY A O 1
ATOM 1001 N N . ALA A 1 129 ? 1.194 -0.632 -6.185 1.00 96.88 129 ALA A N 1
ATOM 1002 C CA . ALA A 1 129 ? 2.287 -1.486 -5.719 1.00 96.88 129 ALA A CA 1
ATOM 1003 C C . ALA A 1 129 ? 2.749 -2.476 -6.799 1.00 96.88 129 ALA A C 1
ATOM 1005 O O . ALA A 1 129 ? 3.948 -2.608 -7.028 1.00 96.88 129 ALA A O 1
ATOM 1006 N N . PHE A 1 130 ? 1.816 -3.124 -7.506 1.00 97.38 130 PHE A N 1
ATOM 1007 C CA . PHE A 1 130 ? 2.141 -3.987 -8.644 1.00 97.38 130 PHE A CA 1
ATOM 1008 C C . PHE A 1 130 ? 2.935 -3.236 -9.708 1.00 97.38 130 PHE A C 1
ATOM 1010 O O . PHE A 1 130 ? 3.952 -3.733 -10.174 1.00 97.38 130 PHE A O 1
ATOM 1017 N N . SER A 1 131 ? 2.492 -2.035 -10.068 1.00 95.56 131 SER A N 1
ATOM 1018 C CA . SER A 1 131 ? 3.087 -1.259 -11.155 1.00 95.56 131 SER A CA 1
ATOM 1019 C C . SER A 1 131 ? 4.531 -0.862 -10.851 1.00 95.56 131 SER A C 1
ATOM 1021 O O . SER A 1 131 ? 5.406 -1.048 -11.691 1.00 95.56 131 SER A O 1
ATOM 1023 N N . VAL A 1 132 ? 4.800 -0.387 -9.631 1.00 95.12 132 VAL A N 1
ATOM 1024 C CA . VAL A 1 132 ? 6.152 0.010 -9.204 1.00 95.12 132 VAL A CA 1
ATOM 1025 C C . VAL A 1 132 ? 7.056 -1.203 -9.005 1.00 95.12 132 VAL A C 1
ATOM 1027 O O . VAL A 1 132 ? 8.213 -1.186 -9.426 1.00 95.12 132 VAL A O 1
ATOM 1030 N N . VAL A 1 133 ? 6.541 -2.280 -8.404 1.00 96.69 133 VAL A N 1
ATOM 1031 C CA . VAL A 1 133 ? 7.326 -3.507 -8.227 1.00 96.69 133 VAL A CA 1
ATOM 1032 C C . VAL A 1 133 ? 7.625 -4.150 -9.574 1.00 96.69 133 VAL A C 1
ATOM 1034 O O . VAL A 1 133 ? 8.752 -4.566 -9.777 1.00 96.69 133 VAL A O 1
ATOM 1037 N N . ALA A 1 134 ? 6.699 -4.143 -10.534 1.00 95.94 134 ALA A N 1
ATOM 1038 C CA . ALA A 1 134 ? 6.954 -4.643 -11.883 1.00 95.94 134 ALA A CA 1
ATOM 1039 C C . ALA A 1 134 ? 8.100 -3.888 -12.579 1.00 95.94 134 ALA A C 1
ATOM 1041 O O . ALA A 1 134 ? 8.908 -4.515 -13.264 1.00 95.94 134 ALA A O 1
ATOM 1042 N N . VAL A 1 135 ? 8.221 -2.569 -12.368 1.00 94.88 135 VAL A N 1
ATOM 1043 C CA . VAL A 1 135 ? 9.383 -1.794 -12.840 1.00 94.88 135 VAL A CA 1
ATOM 1044 C C . VAL A 1 135 ? 10.668 -2.278 -12.163 1.00 94.88 135 VAL A C 1
ATOM 1046 O O . VAL A 1 135 ? 11.646 -2.546 -12.855 1.00 94.88 135 VAL A O 1
ATOM 1049 N N . ASN A 1 136 ? 10.669 -2.451 -10.838 1.00 95.44 136 ASN A N 1
ATOM 1050 C CA . ASN A 1 136 ? 11.828 -2.983 -10.110 1.00 95.44 136 ASN A CA 1
ATOM 1051 C C . ASN A 1 136 ? 12.216 -4.394 -10.588 1.00 95.44 136 ASN A C 1
ATOM 1053 O O . ASN A 1 136 ? 13.377 -4.651 -10.894 1.00 95.44 136 ASN A O 1
ATOM 1057 N N . SER A 1 137 ? 11.237 -5.283 -10.737 1.00 95.81 137 SER A N 1
ATOM 1058 C CA . SER A 1 137 ? 11.427 -6.644 -11.233 1.00 95.81 137 SER A CA 1
ATOM 1059 C C . SER A 1 137 ? 11.987 -6.649 -12.649 1.00 95.81 137 SER A C 1
ATOM 1061 O O . SER A 1 137 ? 12.867 -7.447 -12.962 1.00 95.81 137 SER A O 1
ATOM 1063 N N . TRP A 1 138 ? 11.540 -5.720 -13.499 1.00 95.62 138 TRP A N 1
ATOM 1064 C CA . TRP A 1 138 ? 12.092 -5.558 -14.841 1.00 95.62 138 TRP A CA 1
ATOM 1065 C C . TRP A 1 138 ? 13.551 -5.098 -14.799 1.00 95.62 138 TRP A C 1
ATOM 1067 O O . TRP A 1 138 ? 14.359 -5.578 -15.586 1.00 95.62 138 TRP A O 1
ATOM 1077 N N . MET A 1 139 ? 13.925 -4.225 -13.857 1.00 94.75 139 MET A N 1
ATOM 1078 C CA . MET A 1 139 ? 15.327 -3.830 -13.671 1.00 94.75 139 MET A CA 1
ATOM 1079 C C . MET A 1 139 ? 16.210 -5.016 -13.246 1.00 94.75 139 MET A C 1
ATOM 1081 O O . MET A 1 139 ? 17.383 -5.048 -13.613 1.00 94.75 139 MET A O 1
ATOM 1085 N N . ASN A 1 140 ? 15.656 -6.000 -12.527 1.00 94.94 140 ASN A N 1
ATOM 1086 C CA . ASN A 1 140 ? 16.351 -7.243 -12.170 1.00 94.94 140 ASN A CA 1
ATOM 1087 C C . ASN A 1 140 ? 16.398 -8.261 -13.322 1.00 94.94 140 ASN A C 1
ATOM 1089 O O . ASN A 1 140 ? 17.418 -8.923 -13.515 1.00 94.94 140 ASN A O 1
ATOM 1093 N N . GLN A 1 141 ? 15.310 -8.401 -14.086 1.00 94.44 141 GLN A N 1
ATOM 1094 C CA . GLN A 1 141 ? 15.198 -9.324 -15.222 1.00 94.44 141 GLN A CA 1
ATOM 1095 C C . GLN A 1 141 ? 14.607 -8.622 -16.457 1.00 94.44 141 GLN A C 1
ATOM 1097 O O . GLN A 1 141 ? 13.412 -8.765 -16.750 1.00 94.44 141 GLN A O 1
ATOM 1102 N N . PRO A 1 142 ? 15.437 -7.872 -17.208 1.00 93.38 142 PRO A N 1
ATOM 1103 C CA . PRO A 1 142 ? 14.961 -7.079 -18.333 1.00 93.38 142 PRO A CA 1
ATOM 1104 C C . PRO A 1 142 ? 14.467 -7.962 -19.479 1.00 93.38 142 PRO A C 1
ATOM 1106 O O . PRO A 1 142 ? 15.191 -8.815 -19.990 1.00 93.38 142 PRO A O 1
ATOM 1109 N N . GLN A 1 143 ? 13.237 -7.721 -19.927 1.00 92.94 143 GLN A N 1
ATOM 1110 C CA . GLN A 1 143 ? 12.654 -8.373 -21.100 1.00 92.94 143 GLN A CA 1
ATOM 1111 C C . GLN A 1 143 ? 11.597 -7.490 -21.770 1.00 92.94 143 GLN A C 1
ATOM 1113 O O . GLN A 1 143 ? 11.222 -6.441 -21.244 1.00 92.94 143 GLN A O 1
ATOM 1118 N N . GLY A 1 144 ? 11.093 -7.925 -22.927 1.00 92.38 144 GLY A N 1
ATOM 1119 C CA . GLY A 1 144 ? 10.045 -7.202 -23.649 1.00 92.38 144 GLY A CA 1
ATOM 1120 C C . GLY A 1 144 ? 10.554 -5.955 -24.368 1.00 92.38 144 GLY A C 1
ATOM 1121 O O . GLY A 1 144 ? 9.822 -4.977 -24.469 1.00 92.38 144 GLY A O 1
ATOM 1122 N N . PHE A 1 145 ? 11.799 -5.967 -24.843 1.00 94.62 145 PHE A N 1
ATOM 1123 C CA . PHE A 1 145 ? 12.329 -4.930 -25.724 1.00 94.62 145 PHE A CA 1
ATOM 1124 C C . PHE A 1 145 ? 13.400 -5.489 -26.669 1.00 94.62 145 PHE A C 1
ATOM 1126 O O . PHE A 1 145 ? 13.958 -6.558 -26.414 1.00 94.62 145 PHE A O 1
ATOM 1133 N N . GLN A 1 146 ? 13.686 -4.766 -27.751 1.00 94.31 146 GLN A N 1
ATOM 1134 C CA . GLN A 1 146 ? 14.809 -5.035 -28.655 1.00 94.31 146 GLN A CA 1
ATOM 1135 C C . GLN A 1 146 ? 15.736 -3.826 -28.720 1.00 94.31 146 GLN A C 1
ATOM 1137 O O . GLN A 1 146 ? 15.272 -2.688 -28.634 1.00 94.31 146 GLN A O 1
ATOM 1142 N N . LEU A 1 147 ? 17.031 -4.095 -28.885 1.00 94.69 147 LEU A N 1
ATOM 1143 C CA . LEU A 1 147 ? 18.058 -3.075 -29.057 1.00 94.69 147 LEU A CA 1
ATOM 1144 C C . LEU A 1 147 ? 18.572 -3.074 -30.495 1.00 94.69 147 LEU A C 1
ATOM 1146 O O . LEU A 1 147 ? 18.727 -4.141 -31.092 1.00 94.69 147 LEU A O 1
ATOM 1150 N N . ASP A 1 148 ? 18.868 -1.893 -31.026 1.00 93.00 148 ASP A N 1
ATOM 1151 C CA . ASP A 1 148 ? 19.606 -1.764 -32.281 1.00 93.00 148 ASP A CA 1
ATOM 1152 C C . ASP A 1 148 ? 21.129 -1.917 -32.091 1.00 93.00 148 ASP A C 1
ATOM 1154 O O . ASP A 1 148 ? 21.629 -2.252 -31.013 1.00 93.00 148 ASP A O 1
ATOM 1158 N N . ALA A 1 149 ? 21.887 -1.675 -33.165 1.00 92.44 149 ALA A N 1
ATOM 1159 C CA . ALA A 1 149 ? 23.346 -1.748 -33.152 1.00 92.44 149 ALA A CA 1
ATOM 1160 C C . ALA A 1 149 ? 24.023 -0.633 -32.327 1.00 92.44 149 ALA A C 1
ATOM 1162 O O . ALA A 1 149 ? 25.150 -0.828 -31.872 1.00 92.44 149 ALA A O 1
ATOM 1163 N N . ALA A 1 150 ? 23.364 0.516 -32.132 1.00 89.44 150 ALA A N 1
ATOM 1164 C CA . ALA A 1 150 ? 23.815 1.579 -31.228 1.00 89.44 150 ALA A CA 1
ATOM 1165 C C . ALA A 1 150 ? 23.464 1.260 -29.763 1.00 89.44 150 ALA A C 1
ATOM 1167 O O . ALA A 1 150 ? 24.068 1.790 -28.824 1.00 89.44 150 ALA A O 1
ATOM 1168 N N . GLY A 1 151 ? 22.548 0.311 -29.572 1.00 87.00 151 GLY A N 1
ATOM 1169 C CA . GLY A 1 151 ? 22.051 -0.135 -28.293 1.00 87.00 151 GLY A CA 1
ATOM 1170 C C . GLY A 1 151 ? 20.782 0.590 -27.850 1.00 87.00 151 GLY A C 1
ATOM 1171 O O . GLY A 1 151 ? 20.394 0.421 -26.695 1.00 87.00 151 GLY A O 1
ATOM 1172 N N . ASP A 1 152 ? 20.144 1.364 -28.718 1.00 89.69 152 ASP A N 1
ATOM 1173 C CA . ASP A 1 152 ? 18.913 2.085 -28.417 1.00 89.69 152 ASP A CA 1
ATOM 1174 C C . ASP A 1 152 ? 17.703 1.151 -28.504 1.00 89.69 152 ASP A C 1
ATOM 1176 O O . ASP A 1 152 ? 17.694 0.177 -29.263 1.00 89.69 152 ASP A O 1
ATOM 1180 N N . VAL A 1 153 ? 16.684 1.412 -27.682 1.00 91.81 153 VAL A N 1
ATOM 1181 C CA . VAL A 1 153 ? 15.446 0.626 -27.690 1.00 91.81 153 VAL A CA 1
ATOM 1182 C C . VAL A 1 153 ? 14.654 0.962 -28.949 1.00 91.81 153 VAL A C 1
ATOM 1184 O O . VAL A 1 153 ? 14.281 2.108 -29.166 1.00 91.81 153 VAL A O 1
ATOM 1187 N N . VAL A 1 154 ? 14.373 -0.050 -29.772 1.00 92.31 154 VAL A N 1
ATOM 1188 C CA . VAL A 1 154 ? 13.652 0.120 -31.052 1.00 92.31 154 VAL A CA 1
ATOM 1189 C C . VAL A 1 154 ? 12.284 -0.548 -31.083 1.00 92.31 154 VAL A C 1
ATOM 1191 O O . VAL A 1 154 ? 11.475 -0.289 -31.973 1.00 92.31 154 VAL A O 1
ATOM 1194 N N . GLN A 1 155 ? 12.005 -1.425 -30.122 1.00 90.62 155 GLN A N 1
ATOM 1195 C CA . GLN A 1 155 ? 10.719 -2.095 -30.003 1.00 90.62 155 GLN A CA 1
ATOM 1196 C C . GLN A 1 155 ? 10.455 -2.429 -28.542 1.00 90.62 155 GLN A C 1
ATOM 1198 O O . GLN A 1 155 ? 11.363 -2.892 -27.853 1.00 90.62 155 GLN A O 1
ATOM 1203 N N . THR A 1 156 ? 9.219 -2.231 -28.083 1.00 92.56 156 THR A N 1
ATOM 1204 C CA . THR A 1 156 ? 8.795 -2.537 -26.714 1.00 92.56 156 THR A CA 1
ATOM 1205 C C . THR A 1 156 ? 7.538 -3.402 -26.711 1.00 92.56 156 THR A C 1
ATOM 1207 O O . THR A 1 156 ? 6.640 -3.265 -27.539 1.00 92.56 156 THR A O 1
ATOM 1210 N N . GLU A 1 157 ? 7.478 -4.320 -25.754 1.00 92.88 157 GLU A N 1
ATOM 1211 C CA . GLU A 1 157 ? 6.344 -5.191 -25.476 1.00 92.88 157 GLU A CA 1
ATOM 1212 C C . GLU A 1 157 ? 5.948 -5.002 -24.002 1.00 92.88 157 GLU A C 1
ATOM 1214 O O . GLU A 1 157 ? 6.384 -5.772 -23.138 1.00 92.88 157 GLU A O 1
ATOM 1219 N N . PRO A 1 158 ? 5.124 -3.984 -23.681 1.00 89.31 158 PRO A N 1
ATOM 1220 C CA . PRO A 1 158 ? 4.882 -3.563 -22.299 1.00 89.31 158 PRO A CA 1
ATOM 1221 C C . PRO A 1 158 ? 4.353 -4.673 -21.389 1.00 89.31 158 PRO A C 1
ATOM 1223 O O . PRO A 1 158 ? 4.748 -4.769 -20.232 1.00 89.31 158 PRO A O 1
ATOM 1226 N N . LEU A 1 159 ? 3.499 -5.561 -21.908 1.00 90.75 159 LEU A N 1
ATOM 1227 C CA . LEU A 1 159 ? 2.986 -6.691 -21.129 1.00 90.75 159 LEU A CA 1
ATOM 1228 C C . LEU A 1 159 ? 4.092 -7.676 -20.744 1.00 90.75 159 LEU A C 1
ATOM 1230 O O . LEU A 1 159 ? 4.101 -8.156 -19.614 1.00 90.75 159 LEU A O 1
ATOM 1234 N N . LYS A 1 160 ? 5.049 -7.946 -21.640 1.00 92.62 160 LYS A N 1
ATOM 1235 C CA . LYS A 1 160 ? 6.209 -8.777 -21.298 1.00 92.62 160 LYS A CA 1
ATOM 1236 C C . LYS A 1 160 ? 7.104 -8.062 -20.291 1.00 92.62 160 LYS A C 1
ATOM 1238 O O . LYS A 1 160 ? 7.596 -8.709 -19.376 1.00 92.62 160 LYS A O 1
ATOM 1243 N N . ALA A 1 161 ? 7.291 -6.751 -20.420 1.00 90.94 161 ALA A N 1
ATOM 1244 C CA . ALA A 1 161 ? 8.087 -5.990 -19.461 1.00 90.94 161 ALA A CA 1
ATOM 1245 C C . ALA A 1 161 ? 7.475 -6.026 -18.044 1.00 90.94 161 ALA A C 1
ATOM 1247 O O . ALA A 1 161 ? 8.183 -6.311 -17.079 1.00 90.94 161 ALA A O 1
ATOM 1248 N N . LEU A 1 162 ? 6.156 -5.816 -17.933 1.00 90.88 162 LEU A N 1
ATOM 1249 C CA . LEU A 1 162 ? 5.422 -5.820 -16.662 1.00 90.88 162 LEU A CA 1
ATOM 1250 C C . LEU A 1 162 ? 5.346 -7.213 -16.021 1.00 90.88 162 LEU A C 1
ATOM 1252 O O . LEU A 1 162 ? 5.577 -7.362 -14.822 1.00 90.88 162 LEU A O 1
ATOM 1256 N N . PHE A 1 163 ? 5.039 -8.244 -16.809 1.00 92.62 163 PHE A N 1
ATOM 1257 C CA . PHE A 1 163 ? 4.896 -9.625 -16.337 1.00 92.62 163 PHE A CA 1
ATOM 1258 C C . PHE A 1 163 ? 6.163 -10.441 -16.611 1.00 92.62 163 PHE A C 1
ATOM 1260 O O . PHE A 1 163 ? 6.128 -11.472 -17.285 1.00 92.62 163 PHE A O 1
ATOM 1267 N N . ASN A 1 164 ? 7.297 -9.960 -16.102 1.00 91.31 164 ASN A N 1
ATOM 1268 C CA . ASN A 1 164 ? 8.548 -10.709 -16.144 1.00 91.31 164 ASN A CA 1
ATOM 1269 C C . ASN A 1 164 ? 8.617 -11.798 -15.062 1.00 91.31 164 ASN A C 1
ATOM 1271 O O . ASN A 1 164 ? 7.819 -11.776 -14.119 1.00 91.31 164 ASN A O 1
ATOM 1275 N N . PRO A 1 165 ? 9.531 -12.781 -15.195 1.00 92.44 165 PRO A N 1
ATOM 1276 C CA . PRO A 1 165 ? 9.592 -13.887 -14.249 1.00 92.44 165 PRO A CA 1
ATOM 1277 C C . PRO A 1 165 ? 9.871 -13.426 -12.812 1.00 92.44 165 PRO A C 1
ATOM 1279 O O . PRO A 1 165 ? 9.329 -14.024 -11.887 1.00 92.44 165 PRO A O 1
ATOM 1282 N N . ALA A 1 166 ? 10.629 -12.341 -12.608 1.00 93.81 166 ALA A N 1
ATOM 1283 C CA . ALA A 1 166 ? 10.861 -11.772 -11.279 1.00 93.81 166 ALA A CA 1
ATOM 1284 C C . ALA A 1 166 ? 9.590 -11.160 -10.659 1.00 93.81 166 ALA A C 1
ATOM 1286 O O . ALA A 1 166 ? 9.377 -11.323 -9.457 1.00 93.81 166 ALA A O 1
ATOM 1287 N N . THR A 1 167 ? 8.692 -10.559 -11.454 1.00 93.94 167 THR A N 1
ATOM 1288 C CA . THR A 1 167 ? 7.431 -9.970 -10.957 1.00 93.94 167 THR A CA 1
ATOM 1289 C C . THR A 1 167 ? 6.578 -10.997 -10.205 1.00 93.94 167 THR A C 1
ATOM 1291 O O . THR A 1 167 ? 5.918 -10.653 -9.226 1.00 93.94 167 THR A O 1
ATOM 1294 N N . VAL A 1 168 ? 6.606 -12.269 -10.622 1.00 91.19 168 VAL A N 1
ATOM 1295 C CA . VAL A 1 168 ? 5.833 -13.360 -9.998 1.00 91.19 168 VAL A CA 1
ATOM 1296 C C . VAL A 1 168 ? 6.249 -13.608 -8.544 1.00 91.19 168 VAL A C 1
ATOM 1298 O O . VAL A 1 168 ? 5.419 -14.038 -7.746 1.00 91.19 168 VAL A O 1
ATOM 1301 N N . TYR A 1 169 ? 7.494 -13.296 -8.185 1.00 92.56 169 TYR A N 1
ATOM 1302 C CA . TYR A 1 169 ? 8.029 -13.483 -6.835 1.00 92.56 169 TYR A CA 1
ATOM 1303 C C . TYR A 1 169 ? 8.071 -12.165 -6.057 1.00 92.56 169 TYR A C 1
ATOM 1305 O O . TYR A 1 169 ? 7.570 -12.083 -4.935 1.00 92.56 169 TYR A O 1
ATOM 1313 N N . GLU A 1 170 ? 8.608 -11.105 -6.666 1.00 95.94 170 GLU A N 1
ATOM 1314 C CA . GLU A 1 170 ? 8.818 -9.821 -5.993 1.00 95.94 170 GLU A CA 1
ATOM 1315 C C . GLU A 1 170 ? 7.501 -9.138 -5.605 1.00 95.94 170 GLU A C 1
ATOM 1317 O O . GLU A 1 170 ? 7.395 -8.601 -4.500 1.00 95.94 170 GLU A O 1
ATOM 1322 N N . PHE A 1 171 ? 6.476 -9.170 -6.468 1.00 96.75 171 PHE A N 1
ATOM 1323 C CA . PHE A 1 171 ? 5.209 -8.499 -6.170 1.00 96.75 171 PHE A CA 1
ATOM 1324 C C . PHE A 1 171 ? 4.455 -9.151 -5.005 1.00 96.75 171 PHE A C 1
ATOM 1326 O O . PHE A 1 171 ? 4.129 -8.429 -4.055 1.00 96.75 171 PHE A O 1
ATOM 1333 N N . PRO A 1 172 ? 4.199 -10.476 -4.996 1.00 97.00 172 PRO A N 1
ATOM 1334 C CA . PRO A 1 172 ? 3.570 -11.114 -3.846 1.00 97.00 172 PRO A CA 1
ATOM 1335 C C . PRO A 1 172 ? 4.375 -10.918 -2.559 1.00 97.00 172 PRO A C 1
ATOM 1337 O O . PRO A 1 172 ? 3.783 -10.586 -1.532 1.00 97.00 172 PRO A O 1
ATOM 1340 N N . HIS A 1 173 ? 5.707 -11.038 -2.615 1.00 97.25 173 HIS A N 1
ATOM 1341 C CA . HIS A 1 173 ? 6.568 -10.835 -1.450 1.00 97.25 173 HIS A CA 1
ATOM 1342 C C . HIS A 1 173 ? 6.439 -9.418 -0.880 1.00 97.25 173 HIS A C 1
ATOM 1344 O O . HIS A 1 173 ? 6.252 -9.244 0.326 1.00 97.25 173 HIS A O 1
ATOM 1350 N N . MET A 1 174 ? 6.522 -8.400 -1.740 1.00 97.12 174 MET A N 1
ATOM 1351 C CA . MET A 1 174 ? 6.450 -6.999 -1.332 1.00 97.12 174 MET A CA 1
ATOM 1352 C C . MET A 1 174 ? 5.055 -6.629 -0.817 1.00 97.12 174 MET A C 1
ATOM 1354 O O . MET A 1 174 ? 4.927 -5.922 0.186 1.00 97.12 174 MET A O 1
ATOM 1358 N N . LEU A 1 175 ? 3.999 -7.130 -1.465 1.00 97.88 175 LEU A N 1
ATOM 1359 C CA . LEU A 1 175 ? 2.623 -6.874 -1.054 1.00 97.88 175 LEU A CA 1
ATOM 1360 C C . LEU A 1 175 ? 2.345 -7.453 0.337 1.00 97.88 175 LEU A C 1
ATOM 1362 O O . LEU A 1 175 ? 1.845 -6.752 1.216 1.00 97.88 175 LEU A O 1
ATOM 1366 N N . LEU A 1 176 ? 2.695 -8.719 0.557 1.00 97.88 176 LEU A N 1
ATOM 1367 C CA . LEU A 1 176 ? 2.520 -9.382 1.846 1.00 97.88 176 LEU A CA 1
ATOM 1368 C C . LEU A 1 176 ? 3.361 -8.700 2.941 1.00 97.88 176 LEU A C 1
ATOM 1370 O O . LEU A 1 176 ? 2.834 -8.404 4.020 1.00 97.88 176 LEU A O 1
ATOM 1374 N N . ALA A 1 177 ? 4.612 -8.333 2.639 1.00 97.50 177 ALA A N 1
ATOM 1375 C CA . ALA A 1 177 ? 5.480 -7.594 3.552 1.00 97.50 177 ALA A CA 1
ATOM 1376 C C . ALA A 1 177 ? 4.881 -6.237 3.955 1.00 97.50 177 ALA A C 1
ATOM 1378 O O . ALA A 1 177 ? 4.889 -5.892 5.139 1.00 97.50 177 ALA A O 1
ATOM 1379 N N . ALA A 1 178 ? 4.299 -5.486 3.012 1.00 98.12 178 ALA A N 1
ATOM 1380 C CA . ALA A 1 178 ? 3.632 -4.218 3.305 1.00 98.12 178 ALA A CA 1
ATOM 1381 C C . ALA A 1 178 ? 2.478 -4.403 4.305 1.00 98.12 178 ALA A C 1
ATOM 1383 O O . ALA A 1 178 ? 2.382 -3.671 5.297 1.00 98.12 178 ALA A O 1
ATOM 1384 N N . TYR A 1 179 ? 1.643 -5.428 4.105 1.00 98.31 179 TYR A N 1
ATOM 1385 C CA . TYR A 1 179 ? 0.548 -5.744 5.024 1.00 98.31 179 TYR A CA 1
ATOM 1386 C C . TYR A 1 179 ? 1.038 -6.213 6.397 1.00 98.31 179 TYR A C 1
ATOM 1388 O O . TYR A 1 179 ? 0.436 -5.850 7.410 1.00 98.31 179 TYR A O 1
ATOM 1396 N N . MET A 1 180 ? 2.133 -6.972 6.462 1.00 98.12 180 MET A N 1
ATOM 1397 C CA . MET A 1 180 ? 2.736 -7.389 7.729 1.00 98.12 180 MET A CA 1
ATOM 1398 C C . MET A 1 180 ? 3.326 -6.208 8.501 1.00 98.12 180 MET A C 1
ATOM 1400 O O . MET A 1 180 ? 3.032 -6.054 9.686 1.00 98.12 180 MET A O 1
ATOM 1404 N N . VAL A 1 181 ? 4.114 -5.351 7.844 1.00 97.38 181 VAL A N 1
ATOM 1405 C CA . VAL A 1 181 ? 4.728 -4.168 8.467 1.00 97.38 181 VAL A CA 1
ATOM 1406 C C . VAL A 1 181 ? 3.652 -3.241 9.022 1.00 97.38 181 VAL A C 1
ATOM 1408 O O . VAL A 1 181 ? 3.728 -2.828 10.181 1.00 97.38 181 VAL A O 1
ATOM 1411 N N . VAL A 1 182 ? 2.607 -2.958 8.242 1.00 98.19 182 VAL A N 1
ATOM 1412 C CA . VAL A 1 182 ? 1.497 -2.117 8.703 1.00 98.19 182 VAL A CA 1
ATOM 1413 C C . VAL A 1 182 ? 0.673 -2.815 9.774 1.00 98.19 182 VAL A C 1
ATOM 1415 O O . VAL A 1 182 ? 0.294 -2.176 10.753 1.00 98.19 182 VAL A O 1
ATOM 1418 N N . GLY A 1 183 ? 0.414 -4.115 9.639 1.00 98.44 183 GLY A N 1
ATOM 1419 C CA . GLY A 1 183 ? -0.350 -4.878 10.616 1.00 98.44 183 GLY A CA 1
ATOM 1420 C C . GLY A 1 183 ? 0.339 -4.928 11.986 1.00 98.44 183 GLY A C 1
ATOM 1421 O O . GLY A 1 183 ? -0.238 -4.518 12.996 1.00 98.44 183 GLY A O 1
ATOM 1422 N N . PHE A 1 184 ? 1.611 -5.328 12.042 1.00 98.62 184 PHE A N 1
ATOM 1423 C CA . PHE A 1 184 ? 2.384 -5.318 13.287 1.00 98.62 184 PHE A CA 1
ATOM 1424 C C . PHE A 1 184 ? 2.644 -3.900 13.807 1.00 98.62 184 PHE A C 1
ATOM 1426 O O . PHE A 1 184 ? 2.538 -3.662 15.014 1.00 98.62 184 PHE A O 1
ATOM 1433 N N . GLY A 1 185 ? 2.933 -2.939 12.926 1.00 98.19 185 GLY A N 1
ATOM 1434 C CA . GLY A 1 185 ? 3.153 -1.542 13.299 1.00 98.19 185 GLY A CA 1
ATOM 1435 C C . GLY A 1 185 ? 1.914 -0.905 13.930 1.00 98.19 185 GLY A C 1
ATOM 1436 O O . GLY A 1 185 ? 1.987 -0.340 15.023 1.00 98.19 185 GLY A O 1
ATOM 1437 N N . LEU A 1 186 ? 0.747 -1.058 13.299 1.00 98.19 186 LEU A N 1
ATOM 1438 C CA . LEU A 1 186 ? -0.519 -0.535 13.808 1.00 98.19 186 LEU A CA 1
ATOM 1439 C C . LEU A 1 186 ? -0.930 -1.228 15.112 1.00 98.19 186 LEU A C 1
ATOM 1441 O O . LEU A 1 186 ? -1.293 -0.545 16.070 1.00 98.19 186 LEU A O 1
ATOM 1445 N N . ALA A 1 187 ? -0.799 -2.557 15.191 1.00 98.44 187 ALA A N 1
ATOM 1446 C CA . ALA A 1 187 ? -1.031 -3.326 16.415 1.00 98.44 187 ALA A CA 1
ATOM 1447 C C . ALA A 1 187 ? -0.159 -2.821 17.580 1.00 98.44 187 ALA A C 1
ATOM 1449 O O . ALA A 1 187 ? -0.640 -2.656 18.707 1.00 98.44 187 ALA A O 1
ATOM 1450 N N . SER A 1 188 ? 1.106 -2.503 17.296 1.00 98.25 188 SER A N 1
ATOM 1451 C CA . SER A 1 188 ? 2.073 -2.019 18.285 1.00 98.25 188 SER A CA 1
ATOM 1452 C C . SER A 1 188 ? 1.662 -0.688 18.917 1.00 98.25 188 SER A C 1
ATOM 1454 O O . SER A 1 188 ? 1.838 -0.514 20.122 1.00 98.25 188 SER A O 1
ATOM 1456 N N . ILE A 1 189 ? 1.036 0.227 18.165 1.00 97.50 189 ILE A N 1
ATOM 1457 C CA . ILE A 1 189 ? 0.514 1.500 18.706 1.00 97.50 189 ILE A CA 1
ATOM 1458 C C . ILE A 1 189 ? -0.486 1.225 19.841 1.00 97.50 189 ILE A C 1
ATOM 1460 O O . ILE A 1 189 ? -0.408 1.827 20.918 1.00 97.50 189 ILE A O 1
ATOM 1464 N N . TYR A 1 190 ? -1.404 0.279 19.629 1.00 97.94 190 TYR A N 1
ATOM 1465 C CA . TYR A 1 190 ? -2.409 -0.090 20.627 1.00 97.94 190 TYR A CA 1
ATOM 1466 C C . TYR A 1 190 ? -1.816 -0.900 21.782 1.00 97.94 190 TYR A C 1
ATOM 1468 O O . TYR A 1 190 ? -2.183 -0.654 22.934 1.00 97.94 190 TYR A O 1
ATOM 1476 N N . ALA A 1 191 ? -0.866 -1.799 21.506 1.00 97.75 191 ALA A N 1
ATOM 1477 C CA . ALA A 1 191 ? -0.145 -2.553 22.531 1.00 97.75 191 ALA A CA 1
ATOM 1478 C C . ALA A 1 191 ? 0.631 -1.625 23.480 1.00 97.75 191 ALA A C 1
ATOM 1480 O O . ALA A 1 191 ? 0.482 -1.716 24.699 1.00 97.75 191 ALA A O 1
ATOM 1481 N N . ILE A 1 192 ? 1.390 -0.666 22.938 1.00 98.06 192 ILE A N 1
ATOM 1482 C CA . ILE A 1 192 ? 2.123 0.334 23.727 1.00 98.06 192 ILE A CA 1
ATOM 1483 C C . ILE A 1 192 ? 1.152 1.168 24.571 1.00 98.06 192 ILE A C 1
ATOM 1485 O O . ILE A 1 192 ? 1.422 1.423 25.747 1.00 98.06 192 ILE A O 1
ATOM 1489 N N . GLY A 1 193 ? -0.004 1.548 24.016 1.00 97.12 193 GLY A N 1
ATOM 1490 C CA . GLY A 1 193 ? -1.068 2.214 24.770 1.00 97.12 193 GLY A CA 1
ATOM 1491 C C . GLY A 1 193 ? -1.526 1.401 25.988 1.00 97.12 193 GLY A C 1
ATOM 1492 O O . GLY A 1 193 ? -1.576 1.927 27.101 1.00 97.12 193 GLY A O 1
ATOM 1493 N N . MET A 1 194 ? -1.791 0.104 25.800 1.00 97.44 194 MET A N 1
ATOM 1494 C CA . MET A 1 194 ? -2.184 -0.823 26.871 1.00 97.44 194 MET A CA 1
ATOM 1495 C C . MET A 1 194 ? -1.086 -1.086 27.913 1.00 97.44 194 MET A C 1
ATOM 1497 O O . MET A 1 194 ? -1.397 -1.359 29.078 1.00 97.44 194 MET A O 1
ATOM 1501 N N . LEU A 1 195 ? 0.187 -1.036 27.513 1.00 97.31 195 LEU A N 1
ATOM 1502 C CA . LEU A 1 195 ? 1.329 -1.176 28.420 1.00 97.31 195 LEU A CA 1
ATOM 15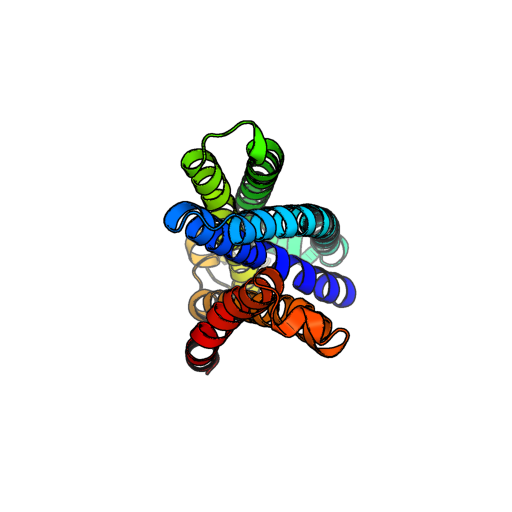03 C C . LEU A 1 195 ? 1.503 0.072 29.288 1.00 97.31 195 LEU A C 1
ATOM 1505 O O . LEU A 1 195 ? 1.642 -0.047 30.501 1.00 97.31 195 LEU A O 1
ATOM 1509 N N . ARG A 1 196 ? 1.433 1.264 28.680 1.00 97.38 196 ARG A N 1
ATOM 1510 C CA . ARG A 1 196 ? 1.594 2.547 29.385 1.00 97.38 196 ARG A CA 1
ATOM 1511 C C . ARG A 1 196 ? 0.414 2.884 30.293 1.00 97.38 196 ARG A C 1
ATOM 1513 O O . ARG A 1 196 ? 0.590 3.587 31.281 1.00 97.38 196 ARG A O 1
ATOM 1520 N N . LYS A 1 197 ? -0.794 2.431 29.950 1.00 96.88 197 LYS A N 1
ATOM 1521 C CA . LYS A 1 197 ? -2.016 2.692 30.723 1.00 96.88 197 LYS A CA 1
ATOM 1522 C C . LYS A 1 197 ? -2.811 1.393 30.882 1.00 96.88 197 LYS A C 1
ATOM 1524 O O . LYS A 1 197 ? -3.628 1.082 30.013 1.00 96.88 197 LYS A O 1
ATOM 1529 N N . PRO A 1 198 ? -2.638 0.652 31.995 1.00 93.00 198 PRO A N 1
ATOM 1530 C CA . PRO A 1 198 ? -3.306 -0.634 32.213 1.00 93.00 198 PRO A CA 1
ATOM 1531 C C . PRO A 1 198 ? -4.836 -0.592 32.086 1.00 93.00 198 PRO A C 1
ATOM 1533 O O . PRO A 1 198 ? -5.430 -1.560 31.618 1.00 93.00 198 PRO A O 1
ATOM 1536 N N . ALA A 1 199 ? -5.472 0.546 32.395 1.00 94.06 199 ALA A N 1
ATOM 1537 C CA . ALA A 1 199 ? -6.910 0.759 32.193 1.00 94.06 199 ALA A CA 1
ATOM 1538 C C . ALA A 1 199 ? -7.365 0.591 30.725 1.00 94.06 199 ALA A C 1
ATOM 1540 O O . ALA A 1 199 ? -8.530 0.312 30.462 1.00 94.06 199 ALA A O 1
ATOM 1541 N N . LEU A 1 200 ? -6.460 0.721 29.747 1.00 94.38 200 LEU A N 1
ATOM 1542 C CA . LEU A 1 200 ? -6.766 0.518 28.329 1.00 94.38 200 LEU A CA 1
ATOM 1543 C C . LEU A 1 200 ? -6.812 -0.966 27.931 1.00 94.38 200 LEU A C 1
ATOM 1545 O O . LEU A 1 200 ? -7.335 -1.282 26.866 1.00 94.38 200 LEU A O 1
ATOM 1549 N N . ARG A 1 201 ? -6.343 -1.894 28.777 1.00 91.38 201 ARG A N 1
ATOM 1550 C CA . ARG A 1 201 ? -6.379 -3.347 28.504 1.00 91.38 201 ARG A CA 1
ATOM 1551 C C . ARG A 1 201 ? -7.801 -3.912 28.450 1.00 91.38 201 ARG A C 1
ATOM 1553 O O . ARG A 1 201 ? -8.051 -4.917 27.783 1.00 91.38 201 ARG A O 1
ATOM 1560 N N . THR A 1 202 ? -8.745 -3.277 29.139 1.00 92.00 202 THR A N 1
ATOM 1561 C CA . THR A 1 202 ? -10.179 -3.611 29.086 1.00 92.00 202 THR A CA 1
ATOM 1562 C C . THR A 1 202 ? -10.940 -2.746 28.078 1.00 92.00 202 THR A C 1
ATOM 1564 O O . THR A 1 202 ? -12.111 -3.000 27.816 1.00 92.00 202 THR A O 1
ATOM 1567 N N . SER A 1 203 ? -10.286 -1.758 27.452 1.00 95.44 203 SER A N 1
ATOM 1568 C CA . SER A 1 203 ? -10.910 -0.893 26.450 1.00 95.44 203 SER A CA 1
ATOM 1569 C C . SER A 1 203 ? -11.187 -1.666 25.163 1.00 95.44 203 SER A C 1
ATOM 1571 O O . SER A 1 203 ? -10.257 -2.108 24.484 1.00 95.44 203 SER A O 1
ATOM 1573 N N . HIS A 1 204 ? -12.464 -1.744 24.778 1.00 95.50 204 HIS A N 1
ATOM 1574 C CA . HIS A 1 204 ? -12.895 -2.363 23.519 1.00 95.50 204 HIS A CA 1
ATOM 1575 C C . HIS A 1 204 ? -12.164 -1.776 22.301 1.00 95.50 204 HIS A C 1
ATOM 1577 O O . HIS A 1 204 ? -11.651 -2.514 21.465 1.00 95.50 204 HIS A O 1
ATOM 1583 N N . ARG A 1 205 ? -11.982 -0.446 22.261 1.00 96.00 205 ARG A N 1
ATOM 1584 C CA . ARG A 1 205 ? -11.252 0.240 21.178 1.00 96.00 205 ARG A CA 1
ATOM 1585 C C . ARG A 1 205 ? -9.812 -0.245 21.048 1.00 96.00 205 ARG A C 1
ATOM 1587 O O . ARG A 1 205 ? -9.361 -0.497 19.939 1.00 96.00 205 ARG A O 1
ATOM 1594 N N . HIS A 1 206 ? -9.086 -0.346 22.162 1.00 97.12 206 HIS A N 1
ATOM 1595 C CA . HIS A 1 206 ? -7.690 -0.783 22.116 1.00 97.12 206 HIS A CA 1
ATOM 1596 C C . HIS A 1 206 ? -7.591 -2.267 21.779 1.00 97.12 206 HIS A C 1
ATOM 1598 O O . HIS A 1 206 ? -6.692 -2.650 21.041 1.00 97.12 206 HIS A O 1
ATOM 1604 N N . ARG A 1 207 ? -8.529 -3.093 22.261 1.00 96.88 207 ARG A N 1
ATOM 1605 C CA . ARG A 1 207 ? -8.595 -4.512 21.892 1.00 96.88 207 ARG A CA 1
ATOM 1606 C C . ARG A 1 207 ? -8.813 -4.694 20.398 1.00 96.88 207 ARG A C 1
ATOM 1608 O O . ARG A 1 207 ? -8.057 -5.432 19.783 1.00 96.88 207 ARG A O 1
ATOM 1615 N N . LEU A 1 208 ? -9.777 -3.994 19.801 1.00 97.69 208 LEU A N 1
ATOM 1616 C CA . LEU A 1 208 ? -9.986 -4.041 18.352 1.00 97.69 208 LEU A CA 1
ATOM 1617 C C . LEU A 1 208 ? -8.801 -3.466 17.573 1.00 97.69 208 LEU A C 1
ATOM 1619 O O . LEU A 1 208 ? -8.377 -4.067 16.591 1.00 97.69 208 LEU A O 1
ATOM 1623 N N . GLY A 1 209 ? -8.248 -2.341 18.033 1.00 97.62 209 GLY A N 1
ATOM 1624 C CA . GLY A 1 209 ? -7.085 -1.712 17.412 1.00 97.62 209 GLY A CA 1
ATOM 1625 C C . GLY A 1 209 ? -5.828 -2.578 17.446 1.00 97.62 209 GLY A C 1
ATOM 1626 O O . GLY A 1 209 ? -5.016 -2.499 16.534 1.00 97.62 209 GLY A O 1
ATOM 1627 N N . LEU A 1 210 ? -5.692 -3.437 18.456 1.00 98.31 210 LEU A N 1
ATOM 1628 C CA . LEU A 1 210 ? -4.655 -4.459 18.515 1.00 98.31 210 LEU A CA 1
ATOM 1629 C C . LEU A 1 210 ? -4.990 -5.646 17.603 1.00 98.31 210 LEU A C 1
ATOM 1631 O O . LEU A 1 210 ? -4.184 -6.019 16.761 1.00 98.31 210 LEU A O 1
ATOM 1635 N N . LEU A 1 211 ? -6.170 -6.246 17.784 1.00 98.06 211 LEU A N 1
ATOM 1636 C CA . LEU A 1 211 ? -6.509 -7.543 17.199 1.00 98.06 211 LEU A CA 1
ATOM 1637 C C . LEU A 1 211 ? -6.707 -7.492 15.687 1.00 98.06 211 LEU A C 1
ATOM 1639 O O . LEU A 1 211 ? -6.210 -8.378 15.010 1.00 98.06 211 LEU A O 1
ATOM 1643 N N . ILE A 1 212 ? -7.392 -6.480 15.145 1.00 98.25 212 ILE A N 1
ATOM 1644 C CA . ILE A 1 212 ? -7.646 -6.395 13.697 1.00 98.25 212 ILE A CA 1
ATOM 1645 C C . ILE A 1 212 ? -6.332 -6.457 12.895 1.00 98.25 212 ILE A C 1
ATOM 1647 O O . ILE A 1 212 ? -6.171 -7.392 12.109 1.00 98.25 212 ILE A O 1
ATOM 1651 N N . PRO A 1 213 ? -5.373 -5.533 13.094 1.00 98.31 213 PRO A N 1
ATOM 1652 C CA . PRO A 1 213 ? -4.148 -5.533 12.305 1.00 98.31 213 PRO A CA 1
ATOM 1653 C C . PRO A 1 213 ? -3.188 -6.668 12.686 1.00 98.31 213 PRO A C 1
ATOM 1655 O O . PRO A 1 213 ? -2.509 -7.198 11.808 1.00 98.31 213 PRO A O 1
ATOM 1658 N N . LEU A 1 214 ? -3.175 -7.104 13.955 1.00 98.50 214 LEU A N 1
ATOM 1659 C CA . LEU A 1 214 ? -2.371 -8.251 14.386 1.00 98.50 214 LEU A CA 1
ATOM 1660 C C . LEU A 1 214 ? -2.837 -9.552 13.730 1.00 98.50 214 LEU A C 1
ATOM 1662 O O . LEU A 1 214 ? -2.005 -10.339 13.298 1.00 98.50 214 LEU A O 1
ATOM 1666 N N . THR A 1 215 ? -4.149 -9.787 13.645 1.00 98.31 215 THR A N 1
ATOM 1667 C CA . THR A 1 215 ? -4.703 -10.984 13.003 1.00 98.31 215 THR A CA 1
ATOM 1668 C C . THR A 1 215 ? -4.370 -11.009 11.518 1.00 98.31 215 THR A C 1
ATOM 1670 O O . THR A 1 215 ? -3.958 -12.054 11.025 1.00 98.31 215 THR A O 1
ATOM 1673 N N . VAL A 1 216 ? -4.489 -9.876 10.816 1.00 98.06 216 VAL A N 1
ATOM 1674 C CA . VAL A 1 216 ? -4.086 -9.798 9.404 1.00 98.06 216 VAL A CA 1
ATOM 1675 C C . VAL A 1 216 ? -2.604 -10.135 9.259 1.00 98.06 216 VAL A C 1
ATOM 1677 O O . VAL A 1 216 ? -2.273 -11.052 8.517 1.00 98.06 216 VAL A O 1
ATOM 1680 N N . ALA A 1 217 ? -1.719 -9.478 10.014 1.00 97.94 217 ALA A N 1
ATOM 1681 C CA . ALA A 1 217 ? -0.285 -9.757 9.940 1.00 97.94 217 ALA A CA 1
ATOM 1682 C C . ALA A 1 217 ? 0.049 -11.221 10.269 1.00 97.94 217 ALA A C 1
ATOM 1684 O O . ALA A 1 217 ? 0.782 -11.860 9.524 1.00 97.94 217 ALA A O 1
ATOM 1685 N N . ALA A 1 218 ? -0.530 -11.775 11.338 1.00 97.69 218 ALA A N 1
ATOM 1686 C CA . ALA A 1 218 ? -0.271 -13.145 11.775 1.00 97.69 218 ALA A CA 1
ATOM 1687 C C . ALA A 1 218 ? -0.715 -14.202 10.751 1.00 97.69 218 ALA A C 1
ATOM 1689 O O . ALA A 1 218 ? -0.036 -15.214 10.602 1.00 97.69 218 ALA A O 1
ATOM 1690 N N . ILE A 1 219 ? -1.829 -13.972 10.043 1.00 97.19 219 ILE A N 1
ATOM 1691 C CA . ILE A 1 219 ? -2.291 -14.858 8.963 1.00 97.19 219 ILE A CA 1
ATOM 1692 C C . ILE A 1 219 ? -1.343 -14.793 7.761 1.00 97.19 219 ILE A C 1
ATOM 1694 O O . ILE A 1 219 ? -1.111 -15.813 7.117 1.00 97.19 219 ILE A O 1
ATOM 1698 N N . LEU A 1 220 ? -0.791 -13.616 7.459 1.00 96.88 220 LEU A N 1
ATOM 1699 C CA . LEU A 1 220 ? 0.096 -13.433 6.311 1.00 96.88 220 LEU A CA 1
ATOM 1700 C C . LEU A 1 220 ? 1.523 -13.926 6.567 1.00 96.88 220 LEU A C 1
ATOM 1702 O O . LEU A 1 220 ? 2.165 -14.358 5.619 1.00 96.88 220 LEU A O 1
ATOM 1706 N N . THR A 1 221 ? 2.007 -13.947 7.813 1.00 95.88 221 THR A N 1
ATOM 1707 C CA . THR A 1 221 ? 3.355 -14.437 8.157 1.00 95.88 221 THR A CA 1
ATOM 1708 C C . THR A 1 221 ? 3.711 -15.807 7.553 1.00 95.88 221 THR A C 1
ATOM 1710 O O . THR A 1 221 ? 4.758 -15.894 6.917 1.00 95.88 221 THR A O 1
ATOM 1713 N N . PRO A 1 222 ? 2.910 -16.885 7.696 1.00 95.19 222 PRO A N 1
ATOM 1714 C CA . PRO A 1 222 ? 3.257 -18.171 7.083 1.00 95.19 222 PRO A CA 1
ATOM 1715 C C . PRO A 1 222 ? 3.274 -18.112 5.549 1.00 95.19 222 PRO A C 1
ATOM 1717 O O . PRO A 1 222 ? 4.083 -18.791 4.925 1.00 95.19 222 PRO A O 1
ATOM 1720 N N . VAL A 1 223 ? 2.419 -17.282 4.941 1.00 95.06 223 VAL A N 1
ATOM 1721 C CA . VAL A 1 223 ? 2.399 -17.079 3.484 1.00 95.06 223 VAL A CA 1
ATOM 1722 C C . VAL A 1 223 ? 3.651 -16.324 3.032 1.00 95.06 223 VAL A C 1
ATOM 1724 O O . VAL A 1 223 ? 4.254 -16.701 2.036 1.00 95.06 223 VAL A O 1
ATOM 1727 N N . GLN A 1 224 ? 4.082 -15.309 3.787 1.00 95.50 224 GLN A N 1
ATOM 1728 C CA . GLN A 1 224 ? 5.315 -14.562 3.533 1.00 95.50 224 GLN A CA 1
ATOM 1729 C C . GLN A 1 224 ? 6.543 -15.469 3.546 1.00 95.50 224 GLN A C 1
ATOM 1731 O O . GLN A 1 224 ? 7.406 -15.300 2.696 1.00 95.50 224 GLN A O 1
ATOM 1736 N N . LEU A 1 225 ? 6.624 -16.409 4.496 1.00 92.06 225 LEU A N 1
ATOM 1737 C CA . LEU A 1 225 ? 7.735 -17.361 4.562 1.00 92.06 225 LEU A CA 1
ATOM 1738 C C . LEU A 1 225 ? 7.795 -18.209 3.288 1.00 92.06 225 LEU A C 1
ATOM 1740 O O . LEU A 1 225 ? 8.836 -18.277 2.657 1.00 92.06 225 LEU A O 1
ATOM 1744 N N . TYR A 1 226 ? 6.657 -18.753 2.851 1.00 91.50 226 TYR A N 1
ATOM 1745 C CA . TYR A 1 226 ? 6.596 -19.555 1.626 1.00 91.50 226 TYR A CA 1
ATOM 1746 C C . TYR A 1 226 ? 6.893 -18.758 0.346 1.00 91.50 226 TYR A C 1
ATOM 1748 O O . TYR A 1 226 ? 7.443 -19.301 -0.599 1.00 91.50 226 TYR A O 1
ATOM 1756 N N . VAL A 1 227 ? 6.482 -17.490 0.282 1.00 90.38 227 VAL A N 1
ATOM 1757 C CA . VAL A 1 227 ? 6.722 -16.617 -0.883 1.00 90.38 227 VAL A CA 1
ATOM 1758 C C . VAL A 1 227 ? 8.140 -16.026 -0.876 1.00 90.38 227 VAL A C 1
ATOM 1760 O O . VAL A 1 227 ? 8.614 -15.552 -1.905 1.00 90.38 227 VAL A O 1
ATOM 1763 N N . GLY A 1 228 ? 8.791 -15.976 0.288 1.00 77.75 228 GLY A N 1
ATOM 1764 C CA . GLY A 1 228 ? 10.139 -15.439 0.457 1.00 77.75 228 GLY A CA 1
ATOM 1765 C C . GLY A 1 228 ? 11.268 -16.452 0.315 1.00 77.75 228 GLY A C 1
ATOM 1766 O O . GLY A 1 228 ? 12.384 -16.014 0.040 1.00 77.75 228 GLY A O 1
ATOM 1767 N N . ASP A 1 229 ? 10.977 -17.740 0.501 1.00 58.22 229 ASP A N 1
ATOM 1768 C CA . ASP A 1 229 ? 11.885 -18.864 0.234 1.00 58.22 229 ASP A CA 1
ATOM 1769 C C . ASP A 1 229 ? 11.858 -19.268 -1.254 1.00 58.22 229 ASP A C 1
ATOM 1771 O O . ASP A 1 229 ? 12.951 -19.536 -1.807 1.00 58.22 229 ASP A O 1
#

Secondary structure (DSSP, 8-state):
-HHHHHHHHHHHHHHHHHHHHHHHHHHHHHHHT-HHHHHHHHHHHHHHHHHHHHHHHHHHHHHHHHHHH-HHHHHHHHHHHHHHHHHHHHHHHHHHHHHHHHHHHTTTS-HHHHHHHHHHHHHHHHHHHHHHHHHHHHHHS--SEEE-SS--EEEE-HHHHHT-TTHHHHHHHHHHHHHHHHHHHHHHHHHHHHHH-GGGGG-HHHHHHHHHHHHHHHHHHHHHHHHH-

Radius of gyration: 19.84 Å; chains: 1; bounding box: 49×34×65 Å

Foldseek 3Di:
DVVLVVVLLLLLLCQQALLVLLLVLLVCCVVPVPVLSPVLSLVSLVVSVVSLVVSVVSVVVVVVCCCPVVVVCCQACVVALVVLVVQLVVLSVQLVVLSVCLNVVPVPPDSVRSSVSSPSSNVSSLRNLLSVQLSVQCVVPPDQFDADPVGGTDGGDNVCSSPDPSSVQRSLLSSLVSLLCNLVVQLVVLVVVCVVPVVSVPPPNSVSSNCSSVVSNVVSVVVNVVSVD

pLDDT: mean 95.13, std 3.9, range [58.22, 98.62]

Sequence (229 aa):
MAFTLGFHIILSCIGVALPAMMLIAEYRGRKHGDEVALDLARRWSKAAAVLFAVGAVTGTVLSFEMGLLWPRFMERFGEVFGTGFAIEGIFFFTEAIFIAVYIYGWKRLRGWAHFWSGVPIVVAGIGGAFSVVAVNSWMNQPQGFQLDAAGDVVQTEPLKALFNPATVYEFPHMLLAAYMVVGFGLASIYAIGMLRKPALRTSHRHRLGLLIPLTVAAILTPVQLYVGD